Protein AF-A0A1X7KY60-F1 (afdb_monomer_lite)

Se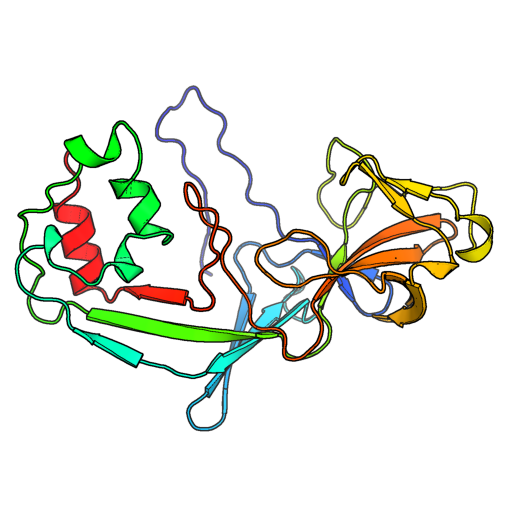quence (249 aa):
MLTAGSSTLDPALPVPALVGDRYLVNGAVVVSAVPAQVQVSYNGPNVQETDFAADGKTPVMTLLGTDYTVVPLSGAIGNSPTELFAGSALGVLTNTINGASLYNTQMSWQPGAAYAKVTRQVVGDTVLANDCSAPSTTGTNVTPCSTTVSTLEAFFPYASTVDNKTYNLSDGQIVTLAGTRAWVSNTALSAATTQYRVFYQANGQIDSATVIRNGTTLAITNTGNATPQNFYIFLNSAAVQTIKAAITF

Secondary structure (DSSP, 8-state):
--------SSTTSPPPPP-PPEEEETTEEEEEEEEEEEEEEEETTEEEEEEEETTSSSEEEEEEEEEEEEEE--SBGGGS-GGGTTTSHHHHHHSSTTTTTSB-TTSBPPTT-EEEEEEEEESS-EEEEE-SSSSPP-SS----SBSS--SHHHH-SEEETTTTEEE-GGGEEEEEETTEEEEEEEEEPSSSS--EEEEEEETTEEEEEEEEPTTPBP-BPPTT-SSPBSSEEEE-HHHHHHHHHHB--

Structure (mmCIF, N/CA/C/O backbone):
data_AF-A0A1X7KY60-F1
#
_entry.id   AF-A0A1X7KY60-F1
#
loop_
_atom_site.group_PDB
_atom_site.id
_atom_site.type_symbol
_atom_site.label_atom_id
_atom_site.label_alt_id
_atom_site.label_comp_id
_atom_site.label_asym_id
_atom_site.label_entity_id
_atom_site.label_seq_id
_atom_site.pdbx_PDB_ins_code
_atom_site.Cartn_x
_atom_site.Cartn_y
_atom_site.Cartn_z
_atom_site.occupancy
_atom_site.B_iso_or_equiv
_atom_site.auth_seq_id
_atom_site.auth_comp_id
_atom_site.auth_asym_id
_atom_site.auth_atom_id
_atom_site.pdbx_PDB_model_num
ATOM 1 N N . MET A 1 1 ? -23.517 -9.764 -2.875 1.00 39.22 1 MET A N 1
ATOM 2 C CA . MET A 1 1 ? -22.777 -8.786 -3.695 1.00 39.22 1 MET A CA 1
ATOM 3 C C . MET A 1 1 ? -22.790 -7.486 -2.910 1.00 39.22 1 MET A C 1
ATOM 5 O O . MET A 1 1 ? -23.860 -6.916 -2.755 1.00 39.22 1 MET A O 1
ATOM 9 N N . LEU A 1 2 ? -21.672 -7.111 -2.281 1.00 39.28 2 LEU A N 1
ATOM 10 C CA . LEU A 1 2 ? -21.548 -5.770 -1.704 1.00 39.28 2 LEU A CA 1
ATOM 11 C C . LEU A 1 2 ? -21.487 -4.784 -2.870 1.00 39.28 2 LEU A C 1
ATOM 13 O O . LEU A 1 2 ? -20.826 -5.068 -3.862 1.00 39.28 2 LEU A O 1
ATOM 17 N N . THR A 1 3 ? -22.192 -3.667 -2.767 1.00 45.72 3 THR A N 1
ATOM 18 C CA . THR A 1 3 ? -22.115 -2.552 -3.712 1.00 45.72 3 THR A CA 1
ATOM 19 C C . THR A 1 3 ? -21.402 -1.418 -2.993 1.00 45.72 3 THR A C 1
ATOM 21 O O . THR A 1 3 ? -21.876 -0.957 -1.957 1.00 45.72 3 THR A O 1
ATOM 24 N N . ALA A 1 4 ? -20.253 -0.986 -3.510 1.00 56.72 4 ALA A N 1
ATOM 25 C CA . ALA A 1 4 ? -19.630 0.261 -3.085 1.00 56.72 4 ALA A CA 1
ATOM 26 C C . ALA A 1 4 ? -20.053 1.359 -4.062 1.00 56.72 4 ALA A C 1
ATOM 28 O O . ALA A 1 4 ? -19.976 1.178 -5.275 1.00 56.72 4 ALA A O 1
ATOM 29 N N . GLY A 1 5 ? -20.515 2.481 -3.525 1.00 56.66 5 GLY A N 1
ATOM 30 C CA . GLY A 1 5 ? -20.860 3.664 -4.294 1.00 56.66 5 GLY A CA 1
ATOM 31 C C . GLY A 1 5 ? -20.453 4.900 -3.513 1.00 56.66 5 GLY A C 1
ATOM 32 O O . GLY A 1 5 ? -20.558 4.936 -2.288 1.00 56.66 5 GLY A O 1
ATOM 33 N N . SER A 1 6 ? -19.961 5.899 -4.223 1.00 65.31 6 SER A N 1
ATOM 34 C CA . SER A 1 6 ? -19.805 7.255 -3.720 1.00 65.31 6 SER A CA 1
ATOM 35 C C . SER A 1 6 ? -21.118 8.006 -3.946 1.00 65.31 6 SER A C 1
ATOM 37 O O . SER A 1 6 ? -21.815 7.806 -4.940 1.00 65.31 6 SER A O 1
ATOM 39 N N . SER A 1 7 ? -21.479 8.871 -3.008 1.00 62.62 7 SER A N 1
ATOM 40 C CA . SER A 1 7 ? -22.583 9.815 -3.159 1.00 62.62 7 SER A CA 1
ATOM 41 C C . SER A 1 7 ? -22.072 11.201 -2.807 1.00 62.62 7 SER A C 1
ATOM 43 O O . SER A 1 7 ? -21.348 11.354 -1.824 1.00 62.62 7 SER A O 1
ATOM 45 N N . THR A 1 8 ? -22.453 12.204 -3.588 1.00 66.19 8 THR A N 1
ATOM 46 C CA . THR A 1 8 ? -22.220 13.604 -3.232 1.00 66.19 8 THR A CA 1
ATOM 47 C C . THR A 1 8 ? -23.371 14.102 -2.361 1.00 66.19 8 THR A C 1
ATOM 49 O O . THR A 1 8 ? -24.528 13.758 -2.602 1.00 66.19 8 THR A O 1
ATOM 52 N N . LEU A 1 9 ? -23.057 14.903 -1.342 1.00 61.59 9 LEU A N 1
ATOM 53 C CA . LEU A 1 9 ? -24.069 15.654 -0.592 1.00 61.59 9 LEU A CA 1
ATOM 54 C C . LEU A 1 9 ? -24.482 16.940 -1.328 1.00 61.59 9 LEU A C 1
ATOM 56 O O . LEU A 1 9 ? -25.515 17.518 -1.005 1.00 61.59 9 LEU A O 1
ATOM 60 N N . ASP A 1 10 ? -23.701 17.359 -2.329 1.00 74.00 10 ASP A N 1
ATOM 61 C CA . ASP A 1 10 ? -23.993 18.494 -3.200 1.00 74.00 10 ASP A CA 1
ATOM 62 C C . ASP A 1 10 ? -24.287 17.993 -4.627 1.00 74.00 10 ASP A C 1
ATOM 64 O O . ASP A 1 10 ? -23.369 17.515 -5.302 1.00 74.00 10 ASP A O 1
ATOM 68 N N . PRO A 1 11 ? -25.534 18.095 -5.118 1.00 71.75 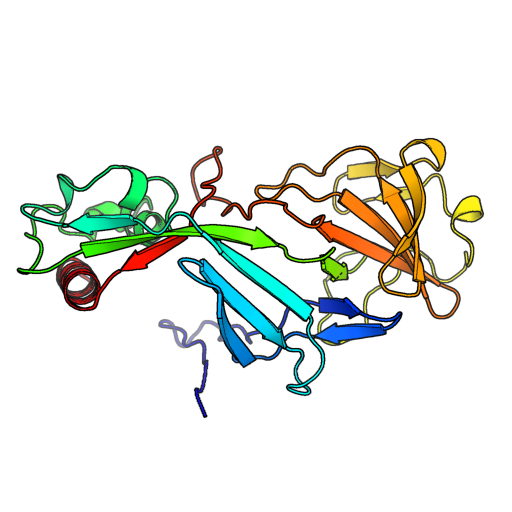11 PRO A N 1
ATOM 69 C CA . PRO A 1 11 ? -25.905 17.632 -6.454 1.00 71.75 11 PRO A CA 1
ATOM 70 C C . PRO A 1 11 ? -25.210 18.399 -7.592 1.00 71.75 11 PRO A C 1
ATOM 72 O O . PRO A 1 11 ? -25.249 17.936 -8.732 1.00 71.75 11 PRO A O 1
ATOM 75 N N . ALA A 1 12 ? -24.581 19.547 -7.316 1.00 80.88 12 ALA A N 1
ATOM 76 C CA . ALA A 1 12 ? -23.781 20.291 -8.286 1.00 80.88 12 ALA A CA 1
ATOM 77 C C . ALA A 1 12 ? -22.355 19.735 -8.449 1.00 80.88 12 ALA A C 1
ATOM 79 O O . ALA A 1 12 ? -21.672 20.088 -9.413 1.00 80.88 12 ALA A O 1
ATOM 80 N N . LEU A 1 13 ? -21.896 18.869 -7.539 1.00 69.44 13 LEU A N 1
ATOM 81 C CA . LEU A 1 13 ? -20.573 18.257 -7.613 1.00 69.44 13 LEU A CA 1
ATOM 82 C C . LEU A 1 13 ? -20.645 16.871 -8.270 1.00 69.44 13 LEU A C 1
ATOM 84 O O . LEU A 1 13 ? -21.486 16.051 -7.895 1.00 69.44 13 LEU A O 1
ATOM 88 N N . PRO A 1 14 ? -19.757 16.559 -9.229 1.00 76.06 14 PRO A N 1
ATOM 89 C CA . PRO A 1 14 ? -19.698 15.226 -9.806 1.00 76.06 14 PRO A CA 1
ATOM 90 C C . PRO A 1 14 ? -19.316 14.204 -8.733 1.00 76.06 14 PRO A C 1
ATOM 92 O O . PRO A 1 14 ? -18.408 14.426 -7.932 1.00 76.06 14 PRO A O 1
ATOM 95 N N . VAL A 1 15 ? -19.994 13.058 -8.744 1.00 73.31 15 VAL A N 1
ATOM 96 C CA . VAL A 1 15 ? -19.651 11.923 -7.887 1.00 73.31 15 VAL A CA 1
ATOM 97 C C . VAL A 1 15 ? -18.338 11.312 -8.390 1.00 73.31 15 VAL A C 1
ATOM 99 O O . VAL A 1 15 ? -18.294 10.860 -9.537 1.00 73.31 15 VAL A O 1
ATOM 102 N N . PRO A 1 16 ? -17.266 11.266 -7.578 1.00 72.81 16 PRO A N 1
ATOM 103 C CA . PRO A 1 16 ? -16.017 10.643 -8.001 1.00 72.81 16 PRO A CA 1
ATOM 104 C C . PRO A 1 16 ? -16.227 9.150 -8.252 1.00 72.81 16 PRO A C 1
ATOM 106 O O . PRO A 1 16 ? -16.730 8.447 -7.374 1.00 72.81 16 PRO A O 1
ATOM 109 N N . ALA A 1 17 ? -15.831 8.652 -9.423 1.00 76.12 17 ALA A N 1
ATOM 110 C CA . ALA A 1 17 ? -15.821 7.217 -9.682 1.00 76.12 17 ALA A CA 1
ATOM 111 C C . ALA A 1 17 ? -14.735 6.548 -8.829 1.00 76.12 17 ALA A C 1
ATOM 113 O O . ALA A 1 17 ? -13.587 6.994 -8.816 1.00 76.12 17 ALA A O 1
ATOM 114 N N . LEU A 1 18 ? -15.094 5.475 -8.123 1.00 80.06 18 LEU A N 1
ATOM 115 C CA . LEU A 1 18 ? -14.112 4.643 -7.435 1.00 80.06 18 LEU A CA 1
ATOM 116 C C . LEU A 1 18 ? -13.304 3.874 -8.483 1.00 80.06 18 LEU A C 1
ATOM 118 O O . LEU A 1 18 ? -13.873 3.159 -9.308 1.00 80.06 18 LEU A O 1
ATOM 122 N N . VAL A 1 19 ? -11.984 4.021 -8.437 1.00 85.06 19 VAL A N 1
ATOM 123 C CA . VAL A 1 19 ? -11.043 3.301 -9.299 1.00 85.06 19 VAL A CA 1
ATOM 124 C C . VAL A 1 19 ? -10.170 2.399 -8.440 1.00 85.06 19 VAL A C 1
ATOM 126 O O . VAL A 1 19 ? -9.822 2.764 -7.319 1.00 85.06 19 VAL A O 1
ATOM 129 N N . GLY A 1 20 ? -9.869 1.205 -8.947 1.00 90.06 20 GLY A N 1
ATOM 130 C CA . GLY A 1 20 ? -8.960 0.283 -8.275 1.00 90.06 20 GLY A CA 1
ATOM 131 C C . GLY A 1 20 ? -7.508 0.705 -8.470 1.00 90.06 20 GLY A C 1
ATOM 132 O O . GLY A 1 20 ? -7.154 1.306 -9.489 1.00 90.06 20 GLY A O 1
ATOM 133 N N . ASP A 1 21 ? -6.672 0.349 -7.505 1.00 94.12 21 ASP A N 1
ATOM 134 C CA . ASP A 1 21 ? -5.226 0.496 -7.607 1.00 94.12 21 ASP A CA 1
ATOM 135 C C . ASP A 1 21 ? -4.658 -0.487 -8.637 1.00 94.12 21 ASP A C 1
ATOM 137 O O . ASP A 1 21 ? -5.214 -1.562 -8.891 1.00 94.12 21 ASP A O 1
ATOM 141 N N . ARG A 1 22 ? -3.533 -0.112 -9.246 1.00 97.12 22 ARG A N 1
ATOM 142 C CA . ARG A 1 22 ? -2.858 -0.918 -10.267 1.00 97.12 22 ARG A CA 1
ATOM 143 C C . ARG A 1 22 ? -1.676 -1.649 -9.662 1.00 97.12 22 ARG A C 1
ATOM 145 O O . ARG A 1 22 ? -0.841 -1.042 -8.998 1.00 97.12 22 ARG A O 1
ATOM 152 N N . TYR A 1 23 ? -1.563 -2.931 -9.971 1.00 98.06 23 TYR A N 1
ATOM 153 C CA . TYR A 1 23 ? -0.505 -3.800 -9.477 1.00 98.06 23 TYR A CA 1
ATOM 154 C C . TYR A 1 23 ? 0.197 -4.478 -10.638 1.00 98.06 23 TYR A C 1
ATOM 156 O O . TYR A 1 23 ? -0.443 -4.864 -11.613 1.00 98.06 23 TYR A O 1
ATOM 164 N N . LEU A 1 24 ? 1.508 -4.646 -10.526 1.00 98.19 24 LEU A N 1
ATOM 165 C CA . LEU A 1 24 ? 2.281 -5.468 -11.442 1.00 98.19 24 LEU A CA 1
ATOM 166 C C . LEU A 1 24 ? 2.364 -6.885 -10.873 1.00 98.19 24 LEU A C 1
ATOM 168 O O . LEU A 1 24 ? 2.984 -7.104 -9.833 1.00 98.19 24 LEU A O 1
ATOM 172 N N . VAL A 1 25 ? 1.742 -7.843 -11.557 1.00 97.94 25 VAL A N 1
ATOM 173 C CA . VAL A 1 25 ? 1.672 -9.250 -11.150 1.00 97.94 25 VAL A CA 1
ATOM 174 C C . VAL A 1 25 ? 2.038 -10.122 -12.346 1.00 97.94 25 VAL A C 1
ATOM 176 O O . VAL A 1 25 ? 1.417 -10.033 -13.402 1.00 97.94 25 VAL A O 1
ATOM 179 N N . ASN A 1 26 ? 3.054 -10.974 -12.189 1.00 96.19 26 ASN A N 1
ATOM 180 C CA . ASN A 1 26 ? 3.517 -11.908 -13.226 1.00 96.19 26 ASN A CA 1
ATOM 181 C C . ASN A 1 26 ? 3.748 -11.252 -14.607 1.00 96.19 26 ASN A C 1
ATOM 183 O O . ASN A 1 26 ? 3.400 -11.816 -15.641 1.00 96.19 26 ASN A O 1
ATOM 187 N N . GLY A 1 27 ? 4.331 -10.053 -14.620 1.00 96.00 27 GLY A N 1
ATOM 188 C CA . GLY A 1 27 ? 4.675 -9.295 -15.821 1.00 96.00 27 GLY A CA 1
ATOM 189 C C . GLY A 1 27 ? 3.519 -8.498 -16.431 1.00 96.00 27 GLY A C 1
ATOM 190 O O . GLY A 1 27 ? 3.729 -7.838 -17.445 1.00 96.00 27 GLY A O 1
ATOM 191 N N . ALA A 1 28 ? 2.326 -8.525 -15.831 1.00 96.75 28 ALA A N 1
ATOM 192 C CA . ALA A 1 28 ? 1.151 -7.807 -16.313 1.00 96.75 28 ALA A CA 1
ATOM 193 C C . ALA A 1 28 ? 0.635 -6.801 -15.280 1.00 96.75 28 ALA A C 1
ATOM 195 O O . ALA A 1 28 ? 0.644 -7.063 -14.076 1.00 96.75 28 ALA A O 1
ATOM 196 N N . VAL A 1 29 ? 0.148 -5.654 -15.758 1.00 97.62 29 VAL A N 1
ATOM 197 C CA . VAL A 1 29 ? -0.579 -4.703 -14.915 1.00 97.62 29 VAL A CA 1
ATOM 198 C C . VAL A 1 29 ? -2.025 -5.172 -14.773 1.00 97.62 29 VAL A C 1
ATOM 200 O O . VAL A 1 29 ? -2.730 -5.358 -15.765 1.00 97.62 29 VAL A O 1
ATOM 203 N N . VAL A 1 30 ? -2.472 -5.335 -13.534 1.00 97.62 30 VAL A N 1
ATOM 204 C CA . VAL A 1 30 ? -3.847 -5.680 -13.159 1.00 97.62 30 VAL A CA 1
ATOM 205 C C . VAL A 1 30 ? -4.424 -4.607 -12.241 1.00 97.62 30 VAL A C 1
ATOM 207 O O . VAL A 1 30 ? -3.683 -3.855 -11.615 1.00 97.62 30 VAL A O 1
ATOM 210 N N . VAL A 1 31 ? -5.751 -4.526 -12.160 1.00 96.81 31 VAL A N 1
ATOM 211 C CA . VAL A 1 31 ? -6.461 -3.543 -11.325 1.00 96.81 31 VAL A CA 1
ATOM 212 C C . VAL A 1 31 ? -7.178 -4.272 -10.196 1.00 96.81 31 VAL A C 1
ATOM 214 O O . VAL A 1 31 ? -7.848 -5.277 -10.461 1.00 96.81 31 VAL A O 1
ATOM 217 N N . SER A 1 32 ? -7.056 -3.784 -8.958 1.00 96.12 32 SER A N 1
ATOM 218 C CA . SER A 1 32 ? -7.802 -4.329 -7.819 1.00 96.12 32 SER A CA 1
ATOM 219 C C . SER A 1 32 ? -9.312 -4.224 -8.033 1.00 96.12 32 SER A C 1
ATOM 221 O O . SER A 1 32 ? -9.815 -3.328 -8.717 1.00 96.12 32 SER A O 1
ATOM 223 N N . ALA A 1 33 ? -10.056 -5.181 -7.482 1.00 93.88 33 ALA A N 1
ATOM 224 C CA . ALA A 1 33 ? -11.504 -5.177 -7.604 1.00 93.88 33 ALA A CA 1
ATOM 225 C C . ALA A 1 33 ? -12.126 -3.963 -6.891 1.00 93.88 33 ALA A C 1
ATOM 227 O O . ALA A 1 33 ? -11.740 -3.608 -5.778 1.00 93.88 33 ALA A O 1
ATOM 228 N N . VAL A 1 34 ? -13.147 -3.371 -7.515 1.00 89.88 34 VAL A N 1
ATOM 229 C CA . VAL A 1 34 ? -14.004 -2.348 -6.906 1.00 89.88 34 VAL A CA 1
ATOM 230 C C . VAL A 1 34 ? -15.459 -2.813 -7.031 1.00 89.88 34 VAL A C 1
ATOM 232 O O . VAL A 1 34 ? -15.968 -2.880 -8.152 1.00 89.88 34 VAL A O 1
ATOM 235 N N . PRO A 1 35 ? -16.151 -3.147 -5.924 1.00 89.00 35 PRO A N 1
ATOM 236 C CA . PRO A 1 35 ? -15.651 -3.198 -4.546 1.00 89.00 35 PRO A CA 1
ATOM 237 C C . PRO A 1 35 ? -14.580 -4.275 -4.339 1.00 89.00 35 PRO A C 1
ATOM 239 O O . PRO A 1 35 ? -14.526 -5.252 -5.087 1.00 89.00 35 PRO A O 1
ATOM 242 N N . ALA A 1 36 ? -13.764 -4.090 -3.298 1.00 89.75 36 ALA A N 1
ATOM 243 C CA . ALA A 1 36 ? -12.686 -5.010 -2.954 1.00 89.75 36 ALA A CA 1
ATOM 244 C C . ALA A 1 36 ? -13.206 -6.447 -2.805 1.00 89.75 36 ALA A C 1
ATOM 246 O O . ALA A 1 36 ? -14.202 -6.706 -2.122 1.00 89.75 36 ALA A O 1
ATOM 247 N N . GLN A 1 37 ? -12.513 -7.379 -3.453 1.00 93.94 37 GLN A N 1
ATOM 248 C CA . GLN A 1 37 ? -12.712 -8.810 -3.285 1.00 93.94 37 GLN A CA 1
ATOM 249 C C . GLN A 1 37 ? -11.578 -9.320 -2.409 1.00 93.94 37 GLN A C 1
ATOM 251 O O . GLN A 1 37 ? -10.422 -9.278 -2.823 1.00 93.94 37 GLN A O 1
ATOM 256 N N . VAL A 1 38 ? -11.919 -9.761 -1.199 1.00 94.94 38 VAL A N 1
ATOM 257 C CA . VAL A 1 38 ? -10.947 -10.118 -0.163 1.00 94.94 38 VAL A CA 1
ATOM 258 C C . VAL A 1 38 ? -11.199 -11.546 0.294 1.00 94.94 38 VAL A C 1
ATOM 260 O O . VAL A 1 38 ? -12.317 -11.891 0.683 1.00 94.94 38 VAL A O 1
ATOM 263 N N . GLN A 1 39 ? -10.160 -12.376 0.278 1.00 96.88 39 GLN A N 1
ATOM 264 C CA . GLN A 1 39 ? -10.161 -13.651 0.985 1.00 96.88 39 GLN A CA 1
ATOM 265 C C . GLN A 1 39 ? -9.549 -13.447 2.362 1.00 96.88 39 GLN A C 1
ATOM 267 O O . GLN A 1 39 ? -8.438 -12.941 2.490 1.00 96.88 39 GLN A O 1
ATOM 272 N N . VAL A 1 40 ? -10.269 -13.888 3.388 1.00 96.75 40 VAL A N 1
ATOM 273 C CA . VAL A 1 40 ? -9.798 -13.851 4.770 1.00 96.75 40 VAL A CA 1
ATOM 274 C C . VAL A 1 40 ? -9.484 -15.268 5.220 1.00 96.75 40 VAL A C 1
ATOM 276 O O . VAL A 1 40 ? -10.267 -16.193 4.997 1.00 96.75 40 VAL A O 1
ATOM 279 N N . SER A 1 41 ? -8.339 -15.439 5.866 1.00 96.56 41 SER A N 1
ATOM 280 C CA . SER A 1 41 ? -7.939 -16.687 6.506 1.00 96.56 41 SER A CA 1
ATOM 281 C C . SER A 1 41 ? -7.336 -16.412 7.881 1.00 96.56 41 SER A C 1
ATOM 283 O O . SER A 1 41 ? -6.888 -15.304 8.169 1.00 96.56 41 SER A O 1
ATOM 285 N N . TYR A 1 42 ? -7.359 -17.417 8.753 1.00 95.56 42 TYR A N 1
ATOM 286 C CA . TYR A 1 42 ? -6.867 -17.308 10.124 1.00 95.56 42 TYR A CA 1
ATOM 287 C C . TYR A 1 42 ? -5.648 -18.209 10.290 1.00 95.56 42 TYR A C 1
ATOM 289 O O . TYR A 1 42 ? -5.700 -19.393 9.958 1.00 95.56 42 TYR A O 1
ATOM 297 N N . ASN A 1 43 ? -4.560 -17.651 10.814 1.00 89.69 43 ASN A N 1
ATOM 298 C CA . ASN A 1 43 ? -3.320 -18.367 11.080 1.00 89.69 43 ASN A CA 1
ATOM 299 C C . ASN A 1 43 ? -2.934 -18.169 12.550 1.00 89.69 43 ASN A C 1
ATOM 301 O O . ASN A 1 43 ? -2.245 -17.212 12.914 1.00 89.69 43 ASN A O 1
ATOM 305 N N . GLY A 1 44 ? -3.446 -19.051 13.409 1.00 92.94 44 GLY A N 1
ATOM 306 C CA . GLY A 1 44 ? -3.326 -18.899 14.857 1.00 92.94 44 GLY A CA 1
ATOM 307 C C . GLY A 1 44 ? -3.983 -17.591 15.331 1.00 92.94 44 GLY A C 1
ATOM 308 O O . GLY A 1 44 ? -5.166 -17.396 15.056 1.00 92.94 44 GLY A O 1
ATOM 309 N N . PRO A 1 45 ? -3.255 -16.698 16.031 1.00 93.50 45 PRO A N 1
ATOM 310 C CA . PRO A 1 45 ? -3.792 -15.414 16.489 1.00 93.50 45 PRO A CA 1
ATOM 311 C C . PRO A 1 45 ? -3.848 -14.336 15.392 1.00 93.50 45 PRO A C 1
ATOM 313 O O . PRO A 1 45 ? -4.341 -13.239 15.647 1.00 93.50 45 PRO A O 1
ATOM 316 N N . ASN A 1 46 ? -3.324 -14.621 14.198 1.00 96.50 46 ASN A N 1
ATOM 317 C CA . ASN A 1 46 ? -3.195 -13.653 13.116 1.00 96.50 46 ASN A CA 1
ATOM 318 C C . ASN A 1 46 ? -4.305 -13.835 12.077 1.00 96.50 46 ASN A C 1
ATOM 320 O O . ASN A 1 46 ? -4.796 -14.947 11.855 1.00 96.50 46 ASN A O 1
ATOM 324 N N . VAL A 1 47 ? -4.653 -12.750 11.390 1.00 97.00 47 VAL A N 1
ATOM 325 C CA . VAL A 1 47 ? -5.594 -12.770 10.263 1.00 97.00 47 VAL A CA 1
ATOM 326 C C . VAL A 1 47 ? -4.825 -12.433 9.002 1.00 97.00 47 VAL A C 1
ATOM 328 O O . VAL A 1 47 ? -4.104 -11.443 8.964 1.00 97.00 47 VAL A O 1
ATOM 331 N N . GLN A 1 48 ? -4.978 -13.244 7.967 1.00 97.75 48 GLN A N 1
ATOM 332 C CA . GLN A 1 48 ? -4.418 -12.967 6.658 1.00 97.75 48 GLN A CA 1
ATOM 333 C C . GLN A 1 48 ? -5.536 -12.549 5.701 1.00 97.75 48 GLN A C 1
ATOM 335 O O . GLN A 1 48 ? -6.516 -13.273 5.526 1.00 97.75 48 GLN A O 1
ATOM 340 N N . GLU A 1 49 ? -5.369 -11.383 5.087 1.00 97.12 49 GLU A N 1
ATOM 341 C CA . GLU A 1 49 ? -6.265 -10.796 4.091 1.00 97.12 49 GLU A CA 1
ATOM 342 C C . GLU A 1 49 ? -5.553 -10.812 2.738 1.00 97.12 49 GLU A C 1
ATOM 344 O O . GLU A 1 49 ? -4.448 -10.290 2.616 1.00 97.12 49 GLU A O 1
ATOM 349 N N . THR A 1 50 ? -6.159 -11.417 1.723 1.00 98.06 50 THR A N 1
ATOM 350 C CA . THR A 1 50 ? -5.659 -11.380 0.345 1.00 98.06 50 THR A CA 1
ATOM 351 C C . THR A 1 50 ? -6.660 -10.636 -0.520 1.00 98.06 50 THR A C 1
ATOM 353 O O . THR A 1 50 ? -7.785 -11.103 -0.708 1.00 98.06 50 THR A O 1
ATOM 356 N N . ASP A 1 51 ? -6.238 -9.490 -1.042 1.00 97.38 51 ASP A N 1
ATOM 357 C CA . ASP A 1 51 ? -6.987 -8.698 -2.008 1.00 97.38 51 ASP A CA 1
ATOM 358 C C . ASP A 1 51 ? -6.786 -9.258 -3.417 1.00 97.38 51 ASP A C 1
ATOM 360 O O . ASP A 1 51 ? -5.676 -9.647 -3.803 1.00 97.38 51 ASP A O 1
ATOM 364 N N . PHE A 1 52 ? -7.858 -9.259 -4.208 1.00 97.69 52 PHE A N 1
ATOM 365 C CA . PHE A 1 52 ? -7.856 -9.753 -5.582 1.00 97.69 52 PHE A CA 1
ATOM 366 C C . PHE A 1 52 ? -8.079 -8.646 -6.612 1.00 97.69 52 PHE A C 1
ATOM 368 O O . PHE A 1 52 ? -8.734 -7.626 -6.366 1.00 97.69 52 PHE A O 1
ATOM 375 N N . ALA A 1 53 ? -7.555 -8.890 -7.810 1.00 96.94 53 ALA A N 1
ATOM 376 C CA . ALA A 1 53 ? -7.883 -8.134 -9.003 1.00 96.94 53 ALA A CA 1
ATOM 377 C C . ALA A 1 53 ? -9.375 -8.263 -9.358 1.00 96.94 53 ALA A C 1
ATOM 379 O O . ALA A 1 53 ? -10.104 -9.101 -8.825 1.00 96.94 53 ALA A O 1
ATOM 380 N N . ALA A 1 54 ? -9.829 -7.453 -10.315 1.00 92.12 54 ALA A N 1
ATOM 381 C CA . ALA A 1 54 ? -11.208 -7.465 -10.809 1.00 92.12 54 ALA A CA 1
ATOM 382 C C . ALA A 1 54 ? -11.684 -8.834 -11.350 1.00 92.12 54 ALA A C 1
ATOM 384 O O . ALA A 1 54 ? -12.888 -9.075 -11.426 1.00 92.12 54 ALA A O 1
ATOM 385 N N . ASP A 1 55 ? -10.762 -9.741 -11.693 1.00 92.56 55 ASP A N 1
ATOM 386 C CA . ASP A 1 55 ? -11.064 -11.121 -12.096 1.00 92.56 55 ASP A CA 1
ATOM 387 C C . ASP A 1 55 ? -11.457 -12.051 -10.926 1.00 92.56 55 ASP A C 1
ATOM 389 O O . ASP A 1 55 ? -11.876 -13.188 -11.159 1.00 92.56 55 ASP A O 1
ATOM 393 N N . GLY A 1 56 ? -11.317 -11.580 -9.682 1.00 92.88 56 GLY A N 1
ATOM 394 C CA . GLY A 1 56 ? -11.610 -12.312 -8.450 1.00 92.88 56 GLY A CA 1
ATOM 395 C C . GLY A 1 56 ? -10.683 -13.491 -8.163 1.00 92.88 56 GLY A C 1
ATOM 396 O O . GLY A 1 56 ? -11.022 -14.346 -7.345 1.00 92.88 56 GLY A O 1
ATOM 397 N N . LYS A 1 57 ? -9.548 -13.593 -8.866 1.00 95.25 57 LYS A N 1
ATOM 398 C CA . LYS A 1 57 ? -8.649 -14.757 -8.810 1.00 95.25 57 LYS A CA 1
ATOM 399 C C . LYS A 1 57 ? -7.184 -14.390 -8.692 1.00 95.25 57 LYS A C 1
ATOM 401 O O . LYS A 1 57 ? -6.451 -15.116 -8.029 1.00 95.25 57 LYS A O 1
ATOM 406 N N . THR A 1 58 ? -6.754 -13.299 -9.314 1.00 97.81 58 THR A N 1
ATOM 407 C CA . THR A 1 58 ? -5.361 -12.855 -9.278 1.00 97.81 58 THR A CA 1
ATOM 408 C C . THR A 1 58 ? -5.101 -12.095 -7.976 1.00 97.81 58 THR A C 1
ATOM 410 O O . THR A 1 58 ? -5.677 -11.020 -7.799 1.00 97.81 58 THR A O 1
ATOM 413 N N . PRO A 1 59 ? -4.265 -12.609 -7.052 1.00 97.75 59 PRO A N 1
ATOM 414 C CA . PRO A 1 59 ? -3.910 -11.882 -5.838 1.00 97.75 59 PRO A CA 1
ATOM 415 C C . PRO A 1 59 ? -3.099 -10.638 -6.200 1.00 97.75 59 PRO A C 1
ATOM 417 O O . PRO A 1 59 ? -2.131 -10.735 -6.956 1.00 97.75 59 PRO A O 1
ATOM 420 N N . VAL A 1 60 ? -3.476 -9.485 -5.657 1.00 98.00 60 VAL A N 1
ATOM 421 C CA . VAL A 1 60 ? -2.759 -8.218 -5.885 1.00 98.00 60 VAL A CA 1
ATOM 422 C C . VAL A 1 60 ? -1.961 -7.775 -4.668 1.00 98.00 60 VAL A C 1
ATOM 424 O O . VAL A 1 60 ? -0.900 -7.173 -4.809 1.00 98.00 60 VAL A O 1
ATOM 427 N N . MET A 1 61 ? -2.442 -8.113 -3.474 1.00 97.81 61 MET A N 1
ATOM 428 C CA . MET A 1 61 ? -1.799 -7.782 -2.213 1.00 97.81 61 MET A CA 1
ATOM 429 C C . MET A 1 61 ? -2.231 -8.788 -1.154 1.00 97.81 61 MET A C 1
ATOM 431 O O . MET A 1 61 ? -3.374 -9.239 -1.138 1.00 97.81 61 MET A O 1
ATOM 435 N N . THR A 1 62 ? -1.312 -9.177 -0.277 1.00 97.94 62 THR A N 1
ATOM 436 C CA . THR A 1 62 ? -1.643 -9.973 0.905 1.00 97.94 62 THR A CA 1
ATOM 437 C C . THR A 1 62 ? -1.118 -9.270 2.139 1.00 97.94 62 THR A C 1
ATOM 439 O O . THR A 1 62 ? 0.013 -8.787 2.157 1.00 97.94 62 THR A O 1
ATOM 442 N N . LEU A 1 63 ? -1.950 -9.222 3.168 1.00 97.38 63 LEU A N 1
ATOM 443 C CA . LEU A 1 63 ? -1.678 -8.590 4.440 1.00 97.38 63 LEU A CA 1
ATOM 444 C C . LEU A 1 63 ? -1.798 -9.604 5.565 1.00 97.38 63 LEU A C 1
ATOM 446 O O . LEU A 1 63 ? -2.761 -10.360 5.623 1.00 97.38 63 LEU A O 1
ATOM 450 N N . LEU A 1 64 ? -0.839 -9.580 6.482 1.00 97.81 64 LEU A N 1
ATOM 451 C CA . LEU A 1 64 ? -0.905 -10.283 7.752 1.00 97.81 64 LEU A CA 1
ATOM 452 C C . LEU A 1 64 ? -1.196 -9.266 8.855 1.00 97.81 64 LEU A C 1
ATOM 454 O O . LEU A 1 64 ? -0.366 -8.412 9.162 1.00 97.81 64 LEU A O 1
ATOM 458 N N . GLY A 1 65 ? -2.393 -9.349 9.422 1.00 97.31 65 GLY A N 1
ATOM 459 C CA . GLY A 1 65 ? -2.783 -8.657 10.638 1.00 97.31 65 GLY A CA 1
ATOM 460 C C . GLY A 1 65 ? -2.235 -9.374 11.868 1.00 97.31 65 GLY A C 1
ATOM 461 O O . GLY A 1 65 ? -2.486 -10.567 12.058 1.00 97.31 65 GLY A O 1
ATOM 462 N N . THR A 1 66 ? -1.513 -8.640 12.706 1.00 96.75 66 THR A N 1
ATOM 463 C CA . THR A 1 66 ? -0.919 -9.088 13.970 1.00 96.75 66 THR A CA 1
ATOM 464 C C . THR A 1 66 ? -1.240 -8.100 15.092 1.00 96.75 66 THR A C 1
ATOM 466 O O . THR A 1 66 ? -1.814 -7.032 14.864 1.00 96.75 66 THR A O 1
ATOM 469 N N . ASP A 1 67 ? -0.859 -8.452 16.323 1.00 95.19 67 ASP A N 1
ATOM 470 C CA . ASP A 1 67 ? -0.889 -7.545 17.482 1.00 95.19 67 ASP A CA 1
ATOM 471 C C . ASP A 1 67 ? -2.273 -6.945 17.766 1.00 95.19 67 ASP A C 1
ATOM 473 O O . ASP A 1 67 ? -2.419 -5.771 18.122 1.00 95.19 67 ASP A O 1
ATOM 477 N N . TYR A 1 68 ? -3.311 -7.770 17.609 1.00 94.94 68 TYR A N 1
ATOM 478 C CA . TYR A 1 68 ? -4.679 -7.366 17.893 1.00 94.94 68 TYR A CA 1
ATOM 479 C C . TYR A 1 68 ? -4.827 -6.945 19.352 1.00 94.94 68 TYR A C 1
ATOM 481 O O . TYR A 1 68 ? -4.622 -7.735 20.274 1.00 94.94 68 TYR A O 1
ATOM 489 N N . THR A 1 69 ? -5.243 -5.701 19.564 1.00 96.12 69 THR A N 1
ATOM 490 C CA . THR A 1 69 ? -5.580 -5.186 20.895 1.00 96.12 69 THR A CA 1
ATOM 491 C C . THR A 1 69 ? -6.957 -4.555 20.863 1.00 96.12 69 THR A C 1
ATOM 493 O O . THR A 1 69 ? -7.313 -3.884 19.900 1.00 96.12 69 THR A O 1
ATOM 496 N N . VAL A 1 70 ? -7.746 -4.776 21.912 1.00 96.75 70 VAL A N 1
ATOM 497 C CA . VAL A 1 70 ? -9.067 -4.162 22.067 1.00 96.75 70 VAL A CA 1
ATOM 498 C C . VAL A 1 70 ? -8.980 -3.123 23.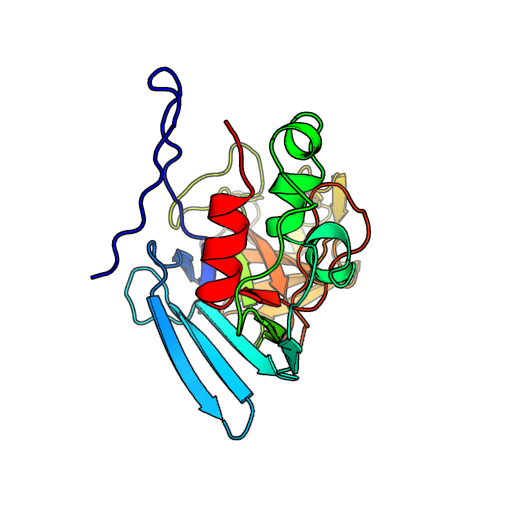170 1.00 96.75 70 VAL A C 1
ATOM 500 O O . VAL A 1 70 ? -8.546 -3.426 24.280 1.00 96.75 70 VAL A O 1
ATOM 503 N N . VAL A 1 71 ? -9.401 -1.903 22.861 1.00 97.00 71 VAL A N 1
ATOM 504 C CA . VAL A 1 71 ? -9.409 -0.781 23.792 1.00 97.00 71 VAL A CA 1
ATOM 505 C C . VAL A 1 71 ? -10.861 -0.405 24.090 1.00 97.00 71 VAL A C 1
ATOM 507 O O . VAL A 1 71 ? -11.572 0.045 23.184 1.00 97.00 71 VAL A O 1
ATOM 510 N N . PRO A 1 72 ? -11.337 -0.607 25.332 1.00 97.50 72 PRO A N 1
ATOM 511 C CA . PRO A 1 72 ? -12.673 -0.187 25.720 1.00 97.50 72 PRO A CA 1
ATOM 512 C C . PRO A 1 72 ? -12.763 1.341 25.753 1.00 97.50 72 PRO A C 1
ATOM 514 O O . PRO A 1 72 ? -11.835 2.032 26.173 1.00 97.50 72 PRO A O 1
ATOM 517 N N . LEU A 1 73 ? -13.909 1.862 25.332 1.00 97.00 73 LEU A N 1
ATOM 518 C CA . LEU A 1 73 ? -14.235 3.280 25.332 1.00 97.00 73 LEU A CA 1
ATOM 519 C C . LEU A 1 73 ? -15.339 3.539 26.355 1.00 97.00 73 LEU A C 1
ATOM 521 O O . LEU A 1 73 ? -16.334 2.820 26.421 1.00 97.00 73 LEU A O 1
ATOM 525 N N . SER A 1 74 ? -15.154 4.563 27.181 1.00 96.81 74 SER A N 1
ATOM 526 C CA . SER A 1 74 ? -16.117 4.935 28.218 1.00 96.81 74 SER A CA 1
ATOM 527 C C . SER A 1 74 ? -16.006 6.419 28.555 1.00 96.81 74 SER A C 1
ATOM 529 O O . SER A 1 74 ? -15.001 7.057 28.241 1.00 96.81 74 SER A O 1
ATOM 531 N N . GLY A 1 75 ? -17.045 6.970 29.183 1.00 96.38 75 GLY A N 1
ATOM 532 C CA . GLY A 1 75 ? -17.107 8.393 29.515 1.00 96.38 75 GLY A CA 1
ATOM 533 C C . GLY A 1 75 ? -17.200 9.285 28.277 1.00 96.38 75 GLY A C 1
ATOM 534 O O . GLY A 1 75 ? -17.587 8.826 27.202 1.00 96.38 75 GLY A O 1
ATOM 535 N N . ALA A 1 76 ? -16.873 10.567 28.445 1.00 93.81 76 ALA A N 1
ATOM 536 C CA . ALA A 1 76 ? -16.919 11.547 27.366 1.00 93.81 76 ALA A CA 1
ATOM 537 C C . ALA A 1 76 ? -15.935 11.201 26.238 1.00 93.81 76 ALA A C 1
ATOM 539 O O . ALA A 1 76 ? -14.782 10.847 26.490 1.00 93.81 76 ALA A O 1
ATOM 540 N N . ILE A 1 77 ? -16.372 11.384 24.993 1.00 91.81 77 ILE A N 1
ATOM 541 C CA . ILE A 1 77 ? -15.570 11.206 23.777 1.00 91.81 77 ILE A CA 1
ATOM 542 C C . ILE A 1 77 ? -14.237 11.961 23.861 1.00 91.81 77 ILE A C 1
ATOM 544 O O . ILE A 1 77 ? -13.200 11.413 23.486 1.00 91.81 77 ILE A O 1
ATOM 548 N N . GLY A 1 78 ? -14.237 13.188 24.386 1.00 88.44 78 GLY A N 1
ATOM 549 C CA . GLY A 1 78 ? -13.037 14.017 24.530 1.00 88.44 78 GLY A CA 1
ATOM 550 C C . GLY A 1 78 ? -11.950 13.422 25.434 1.00 88.44 78 GLY A C 1
ATOM 551 O O . GLY A 1 78 ? -10.801 13.836 25.338 1.00 88.44 78 GLY A O 1
ATOM 552 N N . ASN A 1 79 ? -12.285 12.424 26.260 1.00 90.94 79 ASN A N 1
ATOM 553 C CA . ASN A 1 79 ? -11.342 11.727 27.139 1.00 90.94 79 ASN A CA 1
ATOM 554 C C . ASN A 1 79 ? -10.790 10.429 26.526 1.00 90.94 79 ASN A C 1
ATOM 556 O O . ASN A 1 79 ? -10.096 9.676 27.210 1.00 90.94 79 ASN A O 1
ATOM 560 N N . SER A 1 80 ? -11.122 10.119 25.269 1.00 92.38 80 SER A N 1
ATOM 561 C CA . SER A 1 80 ? -10.637 8.889 24.630 1.00 92.38 80 SER A CA 1
ATOM 562 C C . SER A 1 80 ? -9.123 8.946 24.384 1.00 92.38 80 SER A C 1
ATOM 564 O O . SER A 1 80 ? -8.552 10.038 24.306 1.00 92.38 80 SER A O 1
ATOM 566 N N . PRO A 1 81 ? -8.460 7.788 24.204 1.00 91.75 81 PRO A N 1
ATOM 567 C CA . PRO A 1 81 ? -7.046 7.740 23.849 1.00 91.75 81 PRO A CA 1
ATOM 568 C C . PRO A 1 81 ? -6.727 8.621 22.640 1.00 91.75 81 PRO A C 1
ATOM 570 O O . PRO A 1 81 ? -7.443 8.602 21.639 1.00 91.75 81 PRO A O 1
ATOM 573 N N . THR A 1 82 ? -5.629 9.373 22.716 1.00 87.12 82 THR A N 1
ATOM 574 C CA . THR A 1 82 ? -5.258 10.343 21.676 1.00 87.12 82 THR A CA 1
ATOM 575 C C . THR A 1 82 ? -5.065 9.685 20.313 1.00 87.12 82 THR A C 1
ATOM 577 O O . THR A 1 82 ? -5.440 10.277 19.310 1.00 87.12 82 THR A O 1
ATOM 580 N N . GLU A 1 83 ? -4.574 8.444 20.265 1.00 86.31 83 GLU A N 1
ATOM 581 C CA . GLU A 1 83 ? -4.424 7.642 19.040 1.00 86.31 83 GLU A CA 1
ATOM 582 C C . GLU A 1 83 ? -5.724 7.473 18.237 1.00 86.31 83 GLU A C 1
ATOM 584 O O . GLU A 1 83 ? -5.675 7.328 17.015 1.00 86.31 83 GLU A O 1
ATOM 589 N N . LEU A 1 84 ? -6.884 7.541 18.901 1.00 86.38 84 LEU A N 1
ATOM 590 C CA . LEU A 1 84 ? -8.184 7.421 18.253 1.00 86.38 84 LEU A CA 1
ATOM 591 C C . LEU A 1 84 ? -8.524 8.641 17.385 1.00 86.38 84 LEU A C 1
ATOM 593 O O . LEU A 1 84 ? -9.274 8.495 16.423 1.00 86.38 84 LEU A O 1
ATOM 597 N N . PHE A 1 85 ? -7.967 9.819 17.681 1.00 81.31 85 PHE A N 1
ATOM 598 C CA . PHE A 1 85 ? -8.232 11.074 16.956 1.00 81.31 85 PHE A CA 1
ATOM 599 C C . PHE A 1 85 ? -6.988 11.665 16.285 1.00 81.31 85 PHE A C 1
ATOM 601 O O . PHE A 1 85 ? -7.084 12.370 15.282 1.00 81.31 85 PHE A O 1
ATOM 608 N N . ALA A 1 86 ? -5.799 11.414 16.821 1.00 75.62 86 ALA A N 1
ATOM 609 C CA . ALA A 1 86 ? -4.556 11.967 16.313 1.00 75.62 86 ALA A CA 1
ATOM 610 C C . ALA A 1 86 ? -4.074 11.153 15.111 1.00 75.62 86 ALA A C 1
ATOM 612 O O . ALA A 1 86 ? -3.394 10.146 15.277 1.00 75.62 86 ALA A O 1
ATOM 613 N N . GLY A 1 87 ? -4.400 11.611 13.901 1.00 67.00 87 GLY A N 1
ATOM 614 C CA . GLY A 1 87 ? -3.954 10.949 12.675 1.00 67.00 87 GLY A CA 1
ATOM 615 C C . GLY A 1 87 ? -4.728 9.672 12.344 1.00 67.00 87 GLY A C 1
ATOM 616 O O . GLY A 1 87 ? -4.183 8.774 11.728 1.00 67.00 87 GLY A O 1
ATOM 617 N N . SER A 1 88 ? -5.992 9.578 12.751 1.00 74.44 88 SER A N 1
ATOM 618 C CA . SER A 1 88 ? -6.895 8.513 12.308 1.00 74.44 88 SER A CA 1
ATOM 619 C C . SER A 1 88 ? -7.924 9.064 11.314 1.00 74.44 88 SER A C 1
ATOM 621 O O . SER A 1 88 ? -8.139 10.277 11.230 1.00 74.44 88 SER A O 1
ATOM 623 N N . ALA A 1 89 ? -8.633 8.179 10.607 1.00 71.94 89 ALA A N 1
ATOM 624 C CA . ALA A 1 89 ? -9.773 8.580 9.778 1.00 71.94 89 ALA A CA 1
ATOM 625 C C . ALA A 1 89 ? -10.872 9.294 10.595 1.00 71.94 89 ALA A C 1
ATOM 627 O O . ALA A 1 89 ? -11.497 10.230 10.106 1.00 71.94 89 ALA A O 1
ATOM 628 N N . LEU A 1 90 ? -11.068 8.905 11.862 1.00 76.44 90 LEU A N 1
ATOM 629 C CA . LEU A 1 90 ? -11.975 9.600 12.781 1.00 76.44 90 LEU A CA 1
ATOM 630 C C . LEU A 1 90 ? -11.454 11.002 13.132 1.00 76.44 90 LEU A C 1
ATOM 632 O O . LEU A 1 90 ? -12.230 11.948 13.214 1.00 76.44 90 LEU A O 1
ATOM 636 N N . GLY A 1 91 ? -10.137 11.154 13.254 1.00 71.38 91 GLY A N 1
ATOM 637 C CA . GLY A 1 91 ? -9.469 12.440 13.419 1.00 71.38 91 GLY A CA 1
ATOM 638 C C . GLY A 1 91 ? -9.778 13.450 12.320 1.00 71.38 91 GLY A C 1
ATOM 639 O O . GLY A 1 91 ? -9.823 14.643 12.588 1.00 71.38 91 GLY A O 1
ATOM 640 N N . VAL A 1 92 ? -10.041 13.009 11.087 1.00 70.94 92 VAL A N 1
ATOM 641 C CA . VAL A 1 92 ? -10.422 13.918 9.989 1.00 70.94 92 VAL A CA 1
ATOM 642 C C . VAL A 1 92 ? -11.744 14.630 10.290 1.00 70.94 92 VAL A C 1
ATOM 644 O O . VAL A 1 92 ? -11.893 15.811 9.977 1.00 70.94 92 VAL A O 1
ATOM 647 N N . LEU A 1 93 ? -12.686 13.951 10.952 1.00 66.81 93 LEU A N 1
ATOM 648 C CA . LEU A 1 93 ? -13.955 14.559 11.356 1.00 66.81 93 LEU A CA 1
ATOM 649 C C . LEU A 1 93 ? -13.754 15.639 12.424 1.00 66.81 93 LEU A C 1
ATOM 651 O O . LEU A 1 93 ? -14.490 16.617 12.436 1.00 66.81 93 LEU A O 1
ATOM 655 N N . THR A 1 94 ? -12.757 15.487 13.298 1.00 63.09 94 THR A N 1
ATOM 656 C CA . THR A 1 94 ? -12.564 16.358 14.467 1.00 63.09 94 THR A CA 1
ATOM 657 C C . THR A 1 94 ? -11.507 17.444 14.265 1.00 63.09 94 THR A C 1
ATOM 659 O O . THR A 1 94 ? -11.598 18.502 14.878 1.00 63.09 94 THR A O 1
ATOM 662 N N . ASN A 1 95 ? -10.512 17.207 13.406 1.00 60.78 95 ASN A N 1
ATOM 663 C CA . ASN A 1 95 ? -9.306 18.037 13.266 1.00 60.78 95 ASN A CA 1
ATOM 664 C C . ASN A 1 95 ? -9.370 19.007 12.070 1.00 60.78 95 ASN A C 1
ATOM 666 O O . ASN A 1 95 ? -8.351 19.574 11.677 1.00 60.78 95 ASN A O 1
ATOM 670 N N . THR A 1 96 ? -10.545 19.192 11.465 1.00 60.84 96 THR A N 1
ATOM 671 C CA . THR A 1 96 ? -10.775 20.200 10.416 1.00 60.84 96 THR A CA 1
ATOM 672 C C . THR A 1 96 ? -11.395 21.468 11.005 1.00 60.84 96 THR A C 1
ATOM 674 O O . THR A 1 96 ? -12.020 21.425 12.062 1.00 60.84 96 THR A O 1
ATOM 677 N N . ILE A 1 97 ? -11.245 22.606 10.312 1.00 51.16 97 ILE A N 1
ATOM 678 C CA . ILE A 1 97 ? -11.703 23.937 10.770 1.00 51.16 97 ILE A CA 1
ATOM 679 C C . ILE A 1 97 ? -13.188 23.941 11.179 1.00 51.16 97 ILE A C 1
ATOM 681 O O . ILE A 1 97 ? -13.543 24.576 12.166 1.00 51.16 97 ILE A O 1
ATOM 685 N N . ASN A 1 98 ? -14.034 23.185 10.472 1.00 55.06 98 ASN A N 1
ATOM 686 C CA . ASN A 1 98 ? -15.461 23.052 10.790 1.00 55.06 98 ASN A CA 1
ATOM 687 C C . ASN A 1 98 ? -15.768 21.823 11.667 1.00 55.06 98 ASN A C 1
ATOM 689 O O . ASN A 1 98 ? -16.851 21.724 12.232 1.00 55.06 98 ASN A O 1
ATOM 693 N N . GLY A 1 99 ? -14.834 20.878 11.790 1.00 60.94 99 GLY A N 1
ATOM 694 C CA . GLY A 1 99 ? -15.032 19.616 12.501 1.00 60.94 99 GLY A CA 1
ATOM 695 C C . GLY A 1 99 ? -15.248 19.793 14.002 1.00 60.94 99 GLY A C 1
ATOM 696 O O . GLY A 1 99 ? -16.131 19.167 14.579 1.00 60.94 99 GLY A O 1
ATOM 697 N N . ALA A 1 100 ? -14.508 20.710 14.631 1.00 65.06 100 ALA A N 1
ATOM 698 C CA . ALA A 1 100 ? -14.604 20.946 16.073 1.00 65.06 100 ALA A CA 1
ATOM 699 C C . ALA A 1 100 ? -15.961 21.529 16.512 1.00 65.06 100 ALA A C 1
ATOM 701 O O . ALA A 1 100 ? -16.424 21.230 17.610 1.00 65.06 100 ALA A O 1
ATOM 702 N N . SER A 1 101 ? -16.612 22.344 15.673 1.00 69.25 101 SER A N 1
ATOM 703 C CA . SER A 1 101 ? -17.937 22.910 15.971 1.00 69.25 101 SER A CA 1
ATOM 704 C C . SER A 1 101 ? -19.088 21.960 15.649 1.00 69.25 101 SER A C 1
ATOM 706 O O . SER A 1 101 ? -20.167 22.107 16.211 1.00 69.25 101 SER A O 1
ATOM 708 N N . LEU A 1 102 ? -18.864 21.002 14.746 1.00 72.75 102 LEU A N 1
ATOM 709 C CA . LEU A 1 102 ? -19.860 20.019 14.308 1.00 72.75 102 LEU A CA 1
ATOM 710 C C . LEU A 1 102 ? -19.773 18.704 15.100 1.00 72.75 102 LEU A C 1
ATOM 712 O O . LEU A 1 102 ? -20.467 17.744 14.773 1.00 72.75 102 LEU A O 1
ATOM 716 N N . TYR A 1 103 ? -18.912 18.630 16.119 1.00 81.88 103 TYR A N 1
ATOM 717 C CA . TYR A 1 103 ? -18.631 17.400 16.850 1.00 81.88 103 TYR A CA 1
ATOM 718 C C . TYR A 1 103 ? -18.703 17.593 18.369 1.00 81.88 103 TYR A C 1
ATOM 720 O O . TYR A 1 103 ? -17.850 18.229 18.992 1.00 81.88 103 TYR A O 1
ATOM 728 N N . ASN A 1 104 ? -19.717 16.995 18.994 1.00 86.50 104 ASN A N 1
ATOM 729 C CA . ASN A 1 104 ? -19.932 17.064 20.434 1.00 86.50 104 ASN A CA 1
ATOM 730 C C . ASN A 1 104 ? -19.016 16.089 21.195 1.00 86.50 104 ASN A C 1
ATOM 732 O O . ASN A 1 104 ? -19.389 14.958 21.509 1.00 86.50 104 ASN A O 1
ATOM 736 N N . THR A 1 105 ? -17.828 16.562 21.569 1.00 86.56 105 THR A N 1
ATOM 737 C CA . THR A 1 105 ? -16.845 15.792 22.355 1.00 86.56 105 THR A CA 1
ATOM 738 C C . THR A 1 105 ? -17.285 15.484 23.792 1.00 86.56 105 THR A C 1
ATOM 740 O O . THR A 1 105 ? -16.667 14.647 24.448 1.00 86.56 105 THR A O 1
ATOM 743 N N . GLN A 1 106 ? -18.343 16.126 24.296 1.00 89.81 106 GLN A N 1
ATOM 744 C CA . GLN A 1 106 ? -18.883 15.878 25.637 1.00 89.81 106 GLN A CA 1
ATOM 745 C C . GLN A 1 106 ? -19.896 14.726 25.661 1.00 89.81 106 GLN A C 1
ATOM 747 O O . GLN A 1 106 ? -20.273 14.257 26.737 1.00 89.81 106 GLN A O 1
ATOM 752 N N . MET A 1 107 ? -20.329 14.239 24.492 1.00 91.50 107 MET A N 1
ATOM 753 C CA . MET A 1 107 ? -21.155 13.039 24.413 1.00 91.50 107 MET A CA 1
ATOM 754 C C . MET A 1 107 ? -20.407 11.852 25.023 1.00 91.50 107 MET A C 1
ATOM 756 O O . MET A 1 107 ? -19.202 11.699 24.836 1.00 91.50 107 MET A O 1
ATOM 760 N N . SER A 1 108 ? -21.122 11.020 25.779 1.00 96.25 108 SER A N 1
ATOM 761 C CA . SER A 1 108 ? -20.541 9.822 26.381 1.00 96.25 108 SER A CA 1
ATOM 762 C C . SER A 1 108 ? -20.645 8.622 25.450 1.00 96.25 108 SER A C 1
ATOM 764 O O . SER A 1 108 ? -21.671 8.426 24.799 1.00 96.25 108 SER A O 1
ATOM 766 N N . TRP A 1 109 ? -19.601 7.798 25.433 1.00 96.81 109 TRP A N 1
ATOM 767 C CA . TRP A 1 109 ? -19.602 6.511 24.749 1.00 96.81 109 TRP A CA 1
ATOM 768 C C . TRP A 1 109 ? -20.741 5.616 25.231 1.00 96.81 109 TRP A C 1
ATOM 770 O O . TRP A 1 109 ? -20.986 5.491 26.434 1.00 96.81 109 TRP A O 1
ATOM 780 N N . GLN A 1 110 ? -21.420 4.964 24.286 1.00 97.25 110 GLN A N 1
ATOM 781 C CA . GLN A 1 110 ? -22.409 3.944 24.618 1.00 97.25 110 GLN A CA 1
ATOM 782 C C . GLN A 1 110 ? -21.759 2.768 25.372 1.00 97.25 110 GLN A C 1
ATOM 784 O O . GLN A 1 110 ? -20.599 2.434 25.111 1.00 97.25 110 GLN A O 1
ATOM 789 N N . PRO A 1 111 ? -22.491 2.095 26.281 1.00 97.44 111 PRO A N 1
ATOM 790 C CA . PRO A 1 111 ? -22.004 0.884 26.930 1.00 97.44 111 PRO A CA 1
ATOM 791 C C . PRO A 1 111 ? -21.499 -0.148 25.915 1.00 97.44 111 PRO A C 1
ATOM 793 O O . PRO A 1 111 ? -22.158 -0.428 24.915 1.00 97.44 111 PRO A O 1
ATOM 796 N N . GLY A 1 112 ? -20.320 -0.713 26.178 1.00 96.75 112 GLY A N 1
ATOM 797 C CA . GLY A 1 112 ? -19.684 -1.684 25.286 1.00 96.75 112 GLY A CA 1
ATOM 798 C C . GLY A 1 112 ? -19.001 -1.077 24.057 1.00 96.75 112 GLY A C 1
ATOM 799 O O . GLY A 1 112 ? -18.515 -1.837 23.220 1.00 96.75 112 GLY A O 1
ATOM 800 N N . ALA A 1 113 ? -18.928 0.252 23.923 1.00 97.88 113 ALA A N 1
ATOM 801 C CA . ALA A 1 113 ? -18.100 0.888 22.904 1.00 97.88 113 ALA A CA 1
ATOM 802 C C . ALA A 1 113 ? -16.629 0.489 23.077 1.00 97.88 113 ALA A C 1
ATOM 804 O O . ALA A 1 113 ? -16.088 0.468 24.182 1.00 97.88 113 ALA A O 1
ATOM 805 N N . ALA A 1 114 ? -15.984 0.154 21.967 1.00 97.69 114 ALA A N 1
ATOM 806 C CA . ALA A 1 114 ? -14.577 -0.206 21.928 1.00 97.69 114 ALA A CA 1
ATOM 807 C C . ALA A 1 114 ? -14.032 -0.024 20.511 1.00 97.69 114 ALA A C 1
ATOM 809 O O . ALA A 1 114 ? -14.791 0.018 19.534 1.00 97.69 114 ALA A O 1
ATOM 810 N N . TYR A 1 115 ? -12.710 0.010 20.400 1.00 95.19 115 TYR A N 1
ATOM 811 C CA . TYR A 1 115 ? -12.026 -0.155 19.126 1.00 95.19 115 TYR A CA 1
ATOM 812 C C . TYR A 1 115 ? -10.972 -1.251 19.202 1.00 95.19 115 TYR A C 1
ATOM 814 O O . TYR A 1 115 ? -10.411 -1.520 20.264 1.00 95.19 115 TYR A O 1
ATOM 822 N N . ALA A 1 116 ? -10.713 -1.890 18.067 1.00 94.81 116 ALA A N 1
ATOM 823 C CA . ALA A 1 116 ? -9.596 -2.801 17.896 1.00 94.81 116 ALA A CA 1
ATOM 824 C C . ALA A 1 116 ? -8.457 -2.097 17.152 1.00 94.81 116 ALA A C 1
ATOM 826 O O . ALA A 1 116 ? -8.713 -1.347 16.208 1.00 94.81 116 ALA A O 1
ATOM 827 N N . LYS A 1 117 ? -7.216 -2.367 17.557 1.00 93.75 117 LYS A N 1
ATOM 828 C CA . LYS A 1 117 ? -6.008 -2.040 16.796 1.00 93.75 117 LYS A CA 1
ATOM 829 C C . LYS A 1 117 ? -5.424 -3.295 16.182 1.00 93.75 117 LYS A C 1
ATOM 831 O O . LYS A 1 117 ? -5.487 -4.355 16.799 1.00 93.75 117 LYS A O 1
ATOM 836 N N . VAL A 1 118 ? -4.822 -3.146 15.012 1.00 95.06 118 VAL A N 1
ATOM 837 C CA . VAL A 1 118 ? -4.077 -4.208 14.334 1.00 95.06 118 VAL A CA 1
ATOM 838 C C . VAL A 1 118 ? -2.871 -3.622 13.613 1.00 95.06 118 VAL A C 1
ATOM 840 O O . VAL A 1 118 ? -2.986 -2.608 12.920 1.00 95.06 118 VAL A O 1
ATOM 843 N N . THR A 1 119 ? -1.727 -4.282 13.742 1.00 96.31 119 THR A N 1
ATOM 844 C CA . THR A 1 119 ? -0.556 -4.037 12.897 1.00 96.31 119 THR A CA 1
ATOM 845 C C . THR A 1 119 ? -0.718 -4.859 11.626 1.00 96.31 119 THR A C 1
ATOM 847 O O . THR A 1 119 ? -1.013 -6.046 11.702 1.00 96.31 119 THR A O 1
ATOM 850 N N . ARG A 1 120 ? -0.550 -4.257 10.447 1.00 96.31 120 ARG A N 1
ATOM 851 C CA . ARG A 1 120 ? -0.658 -4.979 9.168 1.00 96.31 120 ARG A CA 1
ATOM 852 C C . ARG A 1 120 ? 0.689 -5.002 8.471 1.00 96.31 120 ARG A C 1
ATOM 854 O O . ARG A 1 120 ? 1.285 -3.949 8.278 1.00 96.31 120 ARG A O 1
ATOM 861 N N . GLN A 1 121 ? 1.147 -6.180 8.073 1.00 97.44 121 GLN A N 1
ATOM 862 C CA . GLN A 1 121 ? 2.385 -6.364 7.317 1.00 97.44 121 GLN A CA 1
ATOM 863 C C . GLN A 1 121 ? 2.088 -6.929 5.936 1.00 97.44 121 GLN A C 1
ATOM 865 O O . GLN A 1 121 ? 1.221 -7.788 5.796 1.00 97.44 121 GLN A O 1
ATOM 870 N N . VAL A 1 122 ? 2.820 -6.479 4.922 1.00 97.50 122 VAL A N 1
ATOM 871 C CA . VAL A 1 122 ? 2.716 -7.053 3.576 1.00 97.50 122 VAL A CA 1
ATOM 872 C C . VAL A 1 122 ? 3.343 -8.447 3.551 1.00 97.50 122 VAL A C 1
ATOM 874 O O . VAL A 1 122 ? 4.455 -8.634 4.040 1.00 97.50 122 VAL A O 1
ATOM 877 N N . VAL A 1 123 ? 2.644 -9.422 2.972 1.00 97.62 123 VAL A N 1
ATOM 878 C CA . VAL A 1 123 ? 3.149 -10.777 2.715 1.00 97.62 123 VAL A CA 1
ATOM 879 C C . VAL A 1 123 ? 3.500 -10.896 1.235 1.00 97.62 123 VAL A C 1
ATOM 881 O O . VAL A 1 123 ? 2.635 -10.783 0.369 1.00 97.62 123 VAL A O 1
ATOM 884 N N . GLY A 1 124 ? 4.773 -11.155 0.954 1.00 97.44 124 GLY A N 1
ATOM 885 C CA . GLY A 1 124 ? 5.350 -11.056 -0.385 1.00 97.44 124 GLY A CA 1
ATOM 886 C C . GLY A 1 124 ? 5.662 -9.611 -0.786 1.00 97.44 124 GLY A C 1
ATOM 887 O O . GLY A 1 124 ? 5.196 -8.658 -0.169 1.00 97.44 124 GLY A O 1
ATOM 888 N N . ASP A 1 125 ? 6.487 -9.436 -1.815 1.00 98.25 125 ASP A N 1
ATOM 889 C CA . ASP A 1 125 ? 6.696 -8.111 -2.401 1.00 98.25 125 ASP A CA 1
ATOM 890 C C . ASP A 1 125 ? 5.428 -7.694 -3.160 1.00 98.25 125 ASP A C 1
ATOM 892 O O . ASP A 1 125 ? 4.921 -8.446 -3.991 1.00 98.25 125 ASP A O 1
ATOM 896 N N . THR A 1 126 ? 4.929 -6.488 -2.892 1.00 98.44 126 THR A N 1
ATOM 897 C CA . THR A 1 126 ? 3.785 -5.896 -3.602 1.00 98.44 126 THR A CA 1
ATOM 898 C C . THR A 1 126 ? 4.279 -4.762 -4.484 1.00 98.44 126 THR A C 1
ATOM 900 O O . THR A 1 126 ? 4.956 -3.852 -4.004 1.00 98.44 126 THR A O 1
ATOM 903 N N . VAL A 1 127 ? 3.948 -4.807 -5.775 1.00 98.50 127 VAL A N 1
ATOM 904 C CA . VAL A 1 127 ? 4.409 -3.824 -6.763 1.00 98.50 127 VAL A CA 1
ATOM 905 C C . VAL A 1 127 ? 3.218 -3.039 -7.290 1.00 98.50 127 VAL A C 1
ATOM 907 O O . VAL A 1 127 ? 2.386 -3.595 -8.001 1.00 98.50 127 VAL A O 1
ATOM 910 N N . LEU A 1 128 ? 3.145 -1.751 -6.961 1.00 97.94 128 LEU A N 1
ATOM 911 C CA . LEU A 1 128 ? 2.102 -0.849 -7.440 1.00 97.94 128 LEU A CA 1
ATOM 912 C C . LEU A 1 128 ? 2.564 -0.171 -8.730 1.00 97.94 128 LEU A C 1
ATOM 914 O O . LEU A 1 128 ? 3.605 0.486 -8.750 1.00 97.94 128 LEU A O 1
ATOM 918 N N . ALA A 1 129 ? 1.807 -0.343 -9.809 1.00 97.69 129 ALA A N 1
ATOM 919 C CA . ALA A 1 129 ? 2.107 0.243 -11.110 1.00 97.69 129 ALA A CA 1
ATOM 920 C C . ALA A 1 129 ? 1.589 1.688 -11.185 1.00 97.69 129 ALA A C 1
ATOM 922 O O . ALA A 1 129 ? 0.452 1.979 -10.811 1.00 97.69 129 ALA A O 1
ATOM 923 N N . ASN A 1 130 ? 2.421 2.594 -11.695 1.00 95.50 130 ASN A N 1
ATOM 924 C CA . ASN A 1 130 ? 2.154 4.029 -11.708 1.00 95.50 130 ASN A CA 1
ATOM 925 C C . ASN A 1 130 ? 2.293 4.601 -13.120 1.00 95.50 130 ASN A C 1
ATOM 927 O O . ASN A 1 130 ? 3.119 4.142 -13.906 1.00 95.50 130 ASN A O 1
ATOM 931 N N . ASP A 1 131 ? 1.535 5.658 -13.411 1.00 95.25 131 ASP A N 1
ATOM 932 C CA . ASP A 1 131 ? 1.844 6.512 -14.555 1.00 95.25 131 ASP A CA 1
ATOM 933 C C . ASP A 1 131 ? 3.149 7.261 -14.307 1.00 95.25 131 ASP A C 1
ATOM 935 O O . ASP A 1 131 ? 3.414 7.735 -13.198 1.00 95.25 131 ASP A O 1
ATOM 939 N N . CYS A 1 132 ? 3.952 7.406 -15.356 1.00 94.38 132 CYS A N 1
ATOM 940 C CA . CYS A 1 132 ? 5.193 8.158 -15.262 1.00 94.38 132 CYS A CA 1
ATOM 941 C C . CYS A 1 132 ? 4.996 9.683 -15.332 1.00 94.38 132 CYS A C 1
ATOM 943 O O . CYS A 1 132 ? 5.895 10.448 -14.985 1.00 94.38 132 CYS A O 1
ATOM 945 N N . SER A 1 133 ? 3.815 10.138 -15.752 1.00 91.50 133 SER A N 1
ATOM 946 C CA . SER A 1 133 ? 3.457 11.551 -15.835 1.00 91.50 133 SER A CA 1
ATOM 947 C C . SER A 1 133 ? 1.969 11.772 -15.568 1.00 91.50 133 SER A C 1
ATOM 949 O O . SER A 1 133 ? 1.152 10.859 -15.658 1.00 91.50 133 SER A O 1
ATOM 951 N N . ALA A 1 134 ? 1.623 13.009 -15.210 1.00 87.88 134 ALA A N 1
ATOM 952 C CA . ALA A 1 134 ? 0.237 13.443 -15.114 1.00 87.88 134 ALA A CA 1
ATOM 953 C C . ALA A 1 134 ? -0.321 13.818 -16.507 1.00 87.88 134 ALA A C 1
ATOM 955 O O . ALA A 1 134 ? 0.439 14.315 -17.344 1.00 87.88 134 ALA A O 1
ATOM 956 N N . PRO A 1 135 ? -1.640 13.681 -16.740 1.00 88.75 135 PRO A N 1
ATOM 957 C CA . PRO A 1 135 ? -2.641 13.142 -15.816 1.00 88.75 135 PRO A CA 1
ATOM 958 C C . PRO A 1 135 ? -2.547 11.618 -15.680 1.00 88.75 135 PRO A C 1
ATOM 960 O O . PRO A 1 135 ? -2.256 10.923 -16.649 1.00 88.75 135 PRO A O 1
ATOM 963 N N . SER A 1 136 ? -2.836 11.103 -14.482 1.00 88.69 136 SER A N 1
ATOM 964 C CA . SER A 1 136 ? -2.881 9.658 -14.257 1.00 88.69 136 SER A CA 1
ATOM 965 C C . SER A 1 136 ? -4.002 9.013 -15.070 1.00 88.69 136 SER A C 1
ATOM 967 O O . SER A 1 136 ? -5.123 9.525 -15.132 1.00 88.69 136 SER A O 1
ATOM 969 N N . THR A 1 137 ? -3.702 7.870 -15.669 1.00 92.62 137 THR A N 1
ATOM 970 C CA . THR A 1 137 ? -4.661 7.035 -16.390 1.00 92.62 137 THR A CA 1
ATOM 971 C C . THR A 1 137 ? -5.399 6.101 -15.426 1.00 92.62 137 THR A C 1
ATOM 973 O O . THR A 1 137 ? -5.077 6.004 -14.240 1.00 92.62 137 THR A O 1
ATOM 976 N N . THR A 1 138 ? -6.423 5.414 -15.932 1.00 89.06 138 THR A N 1
ATOM 977 C CA . THR A 1 138 ? -7.178 4.390 -15.194 1.00 89.06 138 THR A CA 1
ATOM 978 C C . THR A 1 138 ? -7.161 3.073 -15.967 1.00 89.06 138 THR A C 1
ATOM 980 O O . THR A 1 138 ? -6.853 3.044 -17.161 1.00 89.06 138 THR A O 1
ATOM 983 N N . GLY A 1 139 ? -7.502 1.970 -15.301 1.00 91.62 139 GLY A N 1
ATOM 984 C CA . GLY A 1 139 ? -7.456 0.645 -15.919 1.00 91.62 139 GLY A CA 1
ATOM 985 C C . GLY A 1 139 ? -6.042 0.057 -15.938 1.00 91.62 139 GLY A C 1
ATOM 986 O O . GLY A 1 139 ? -5.191 0.432 -15.141 1.00 91.62 139 GLY A O 1
ATOM 987 N N . THR A 1 140 ? -5.791 -0.899 -16.830 1.00 94.31 140 THR A N 1
ATOM 988 C CA . THR A 1 140 ? -4.515 -1.640 -16.892 1.00 94.31 140 THR A CA 1
ATOM 989 C C . THR A 1 140 ? -3.426 -0.936 -17.698 1.00 94.31 140 THR A C 1
ATOM 991 O O . THR A 1 140 ? -2.271 -1.342 -17.651 1.00 94.31 140 THR A O 1
ATOM 994 N N . ASN A 1 141 ? -3.777 0.095 -18.465 1.00 93.50 141 ASN A N 1
ATOM 995 C CA . ASN A 1 141 ? -2.813 0.834 -19.270 1.00 93.50 141 ASN A CA 1
ATOM 996 C C . ASN A 1 141 ? -2.182 1.914 -18.395 1.00 93.50 141 ASN A C 1
ATOM 998 O O . ASN A 1 141 ? -2.904 2.725 -17.825 1.00 93.50 141 ASN A O 1
ATOM 1002 N N . VAL A 1 142 ? -0.856 1.908 -18.283 1.00 94.94 142 VAL A N 1
ATOM 1003 C CA . VAL A 1 142 ? -0.080 2.944 -17.593 1.00 94.94 142 VAL A CA 1
ATOM 1004 C C . VAL A 1 142 ? 0.658 3.791 -18.622 1.00 94.94 142 VAL A C 1
ATOM 1006 O O . VAL A 1 142 ? 1.051 3.292 -19.676 1.00 94.94 142 VAL A O 1
ATOM 1009 N N . THR A 1 143 ? 0.845 5.073 -18.327 1.00 96.06 143 THR A N 1
ATOM 1010 C CA . THR A 1 143 ? 1.667 5.963 -19.149 1.00 96.06 143 THR A CA 1
ATOM 1011 C C . THR A 1 143 ? 3.142 5.618 -18.935 1.00 96.06 143 THR A C 1
ATOM 1013 O O . THR A 1 143 ? 3.635 5.798 -17.812 1.00 96.06 143 THR A O 1
ATOM 1016 N N . PRO A 1 144 ? 3.860 5.151 -19.972 1.00 96.56 144 PRO A N 1
ATOM 1017 C CA . PRO A 1 144 ? 5.258 4.766 -19.840 1.00 96.56 144 PRO A CA 1
ATOM 1018 C C . PRO A 1 144 ? 6.159 5.974 -19.588 1.00 96.56 144 PRO A C 1
ATOM 1020 O O . PRO A 1 144 ? 5.875 7.098 -20.004 1.00 96.56 144 PRO A O 1
ATOM 1023 N N . CYS A 1 145 ? 7.301 5.725 -18.955 1.00 97.19 145 CYS A N 1
ATOM 1024 C CA . CYS A 1 145 ? 8.382 6.698 -18.818 1.00 97.19 145 CYS A CA 1
ATOM 1025 C C . CYS A 1 145 ? 9.151 6.908 -20.123 1.00 97.19 145 CYS A C 1
ATOM 1027 O O . CYS A 1 145 ? 9.697 7.985 -20.353 1.00 97.19 145 CYS A O 1
ATOM 1029 N N . SER A 1 146 ? 9.232 5.872 -20.960 1.00 97.31 146 SER A N 1
ATOM 1030 C CA . SER A 1 146 ? 9.836 5.943 -22.289 1.00 97.31 146 SER A CA 1
ATOM 1031 C C . SER A 1 146 ? 9.283 4.849 -23.190 1.00 97.31 146 SER A C 1
ATOM 1033 O O . SER A 1 146 ? 9.224 3.691 -22.788 1.00 97.31 146 SER A O 1
ATOM 1035 N N . THR A 1 147 ? 8.923 5.211 -24.421 1.00 96.31 147 THR A N 1
ATOM 1036 C CA . THR A 1 147 ? 8.511 4.276 -25.484 1.00 96.31 147 THR A CA 1
ATOM 1037 C C . THR A 1 147 ? 9.611 4.012 -26.511 1.00 96.31 147 THR A C 1
ATOM 1039 O O . THR A 1 147 ? 9.453 3.160 -27.380 1.00 96.31 147 THR A O 1
ATOM 1042 N N . THR A 1 148 ? 10.719 4.754 -26.451 1.00 95.75 148 THR A N 1
ATOM 1043 C CA . THR A 1 148 ? 11.830 4.665 -27.414 1.00 95.75 148 THR A CA 1
ATOM 1044 C C . THR A 1 148 ? 13.043 3.940 -26.846 1.00 95.75 148 THR A C 1
ATOM 1046 O O . THR A 1 148 ? 13.846 3.392 -27.599 1.00 95.75 148 THR A O 1
ATOM 1049 N N . VAL A 1 149 ? 13.176 3.918 -25.519 1.00 95.50 149 VAL A N 1
ATOM 1050 C CA . VAL A 1 149 ? 14.209 3.169 -24.808 1.00 95.50 149 VAL A CA 1
ATOM 1051 C C . VAL A 1 149 ? 13.586 1.888 -24.276 1.00 95.50 149 VAL A C 1
ATOM 1053 O O . VAL A 1 149 ? 12.586 1.943 -23.569 1.00 95.50 149 VAL A O 1
ATOM 1056 N N . SER A 1 150 ? 14.186 0.742 -24.595 1.00 92.06 150 SER A N 1
ATOM 1057 C CA . SER A 1 150 ? 13.656 -0.570 -24.211 1.00 92.06 150 SER A CA 1
ATOM 1058 C C . SER A 1 150 ? 14.495 -1.299 -23.161 1.00 92.06 150 SER A C 1
ATOM 1060 O O . SER A 1 150 ? 14.075 -2.358 -22.699 1.00 92.06 150 SER A O 1
ATOM 1062 N N . THR A 1 151 ? 15.659 -0.763 -22.763 1.00 97.06 151 THR A N 1
ATOM 1063 C CA . THR A 1 151 ? 16.541 -1.335 -21.729 1.00 97.06 151 THR A CA 1
ATOM 1064 C C . THR A 1 151 ? 16.741 -0.380 -20.559 1.00 97.06 151 THR A C 1
ATOM 1066 O O . THR A 1 151 ? 16.821 0.833 -20.738 1.00 97.06 151 THR A O 1
ATOM 1069 N N . LEU A 1 152 ? 16.838 -0.927 -19.344 1.00 98.00 152 LEU A N 1
ATOM 1070 C CA . LEU A 1 152 ? 17.022 -0.124 -18.129 1.00 98.00 152 LEU A CA 1
ATOM 1071 C C . LEU A 1 152 ? 18.364 0.611 -18.142 1.00 98.00 152 LEU A C 1
ATOM 1073 O O . LEU A 1 152 ? 18.452 1.754 -17.720 1.00 98.00 152 LEU A O 1
ATOM 1077 N N . GLU A 1 153 ? 19.405 -0.016 -18.676 1.00 98.06 153 GLU A N 1
ATOM 1078 C CA . GLU A 1 153 ? 20.749 0.544 -18.768 1.00 98.06 153 GLU A CA 1
ATOM 1079 C C . GLU A 1 153 ? 20.799 1.807 -19.631 1.00 98.06 153 GLU A C 1
ATOM 1081 O O . GLU A 1 153 ? 21.492 2.754 -19.275 1.00 98.06 153 GLU A O 1
ATOM 1086 N N . ALA A 1 154 ? 20.049 1.833 -20.737 1.00 97.75 154 ALA A N 1
ATOM 1087 C CA . ALA A 1 154 ? 19.972 2.987 -21.630 1.00 97.75 154 ALA A CA 1
ATOM 1088 C C . ALA A 1 154 ? 18.939 4.033 -21.177 1.00 97.75 154 ALA A C 1
ATOM 1090 O O . ALA A 1 154 ? 18.869 5.115 -21.756 1.00 97.75 154 ALA A O 1
ATOM 1091 N N . PHE A 1 155 ? 18.112 3.707 -20.179 1.00 98.31 155 PHE A N 1
ATOM 1092 C CA . PHE A 1 155 ? 17.074 4.596 -19.661 1.00 98.31 155 PHE A CA 1
ATOM 1093 C C . PHE A 1 155 ? 17.620 5.621 -18.667 1.00 98.31 155 PHE A C 1
ATOM 1095 O O . PHE A 1 155 ? 17.093 6.726 -18.571 1.00 98.31 155 PHE A O 1
ATOM 1102 N N . PHE A 1 156 ? 18.676 5.267 -17.933 1.00 98.31 156 PHE A N 1
ATOM 1103 C CA . PHE A 1 156 ? 19.295 6.165 -16.967 1.00 98.31 156 PHE A CA 1
ATOM 1104 C C . PHE A 1 156 ? 20.372 7.057 -17.613 1.00 98.31 156 PHE A C 1
ATOM 1106 O O . PHE A 1 156 ? 21.088 6.602 -18.506 1.00 98.31 156 PHE A O 1
ATOM 1113 N N . PRO A 1 157 ? 20.560 8.297 -17.123 1.00 98.06 157 PRO A N 1
ATOM 1114 C CA . PRO A 1 157 ? 19.836 8.926 -16.015 1.00 98.06 157 PRO A CA 1
ATOM 1115 C C . PRO A 1 157 ? 18.405 9.332 -16.397 1.00 98.06 157 PRO A C 1
ATOM 1117 O O . PRO A 1 157 ? 18.154 9.773 -17.514 1.00 98.06 157 PRO A O 1
ATOM 1120 N N . TYR A 1 158 ? 17.478 9.235 -15.442 1.00 97.69 158 TYR A N 1
ATOM 1121 C CA . TYR A 1 158 ? 16.079 9.623 -15.633 1.00 97.69 158 TYR A CA 1
ATOM 1122 C C . TYR A 1 158 ? 15.641 10.657 -14.595 1.00 97.69 158 TYR A C 1
ATOM 1124 O O . TYR A 1 158 ? 15.706 10.404 -13.392 1.00 97.69 158 TYR A O 1
ATOM 1132 N N . ALA A 1 159 ? 15.172 11.815 -15.063 1.00 96.62 159 ALA A N 1
ATOM 1133 C CA . ALA A 1 159 ? 14.610 12.867 -14.222 1.00 96.62 159 ALA A CA 1
ATOM 1134 C C . ALA A 1 159 ? 13.101 12.647 -14.038 1.00 96.62 159 ALA A C 1
ATOM 1136 O O . ALA A 1 159 ? 12.304 12.922 -14.933 1.00 96.62 159 ALA A O 1
ATOM 1137 N N . SER A 1 160 ? 12.714 12.151 -12.866 1.00 93.75 160 SER A N 1
ATOM 1138 C CA . SER A 1 160 ? 11.319 11.907 -12.511 1.00 93.75 160 SER A CA 1
ATOM 1139 C C . SER A 1 160 ? 10.638 13.202 -12.077 1.00 93.75 160 SER A C 1
ATOM 1141 O O . SER A 1 160 ? 11.038 13.838 -11.100 1.00 93.75 160 SER A O 1
ATOM 1143 N N . THR A 1 161 ? 9.563 13.572 -12.770 1.00 90.00 161 THR A N 1
ATOM 1144 C CA . THR A 1 161 ? 8.719 14.723 -12.409 1.00 90.00 161 THR A CA 1
ATOM 1145 C C . THR A 1 161 ? 7.734 14.406 -11.283 1.00 90.00 161 THR A C 1
ATOM 1147 O O . THR A 1 161 ? 7.132 15.317 -10.728 1.00 90.00 161 THR A O 1
ATOM 1150 N N . VAL A 1 162 ? 7.547 13.124 -10.944 1.00 87.88 162 VAL A N 1
ATOM 1151 C CA . VAL A 1 162 ? 6.610 12.682 -9.895 1.00 87.88 162 VAL A CA 1
ATOM 1152 C C . VAL A 1 162 ? 7.153 12.991 -8.498 1.00 87.88 162 VAL A C 1
ATOM 1154 O O . VAL A 1 162 ? 6.397 13.344 -7.599 1.00 87.88 162 VAL A O 1
ATOM 1157 N N . ASP A 1 163 ? 8.464 12.859 -8.308 1.00 89.56 163 ASP A N 1
ATOM 1158 C CA . ASP A 1 163 ? 9.150 13.045 -7.023 1.00 89.56 163 ASP A CA 1
ATOM 1159 C C . ASP A 1 163 ? 10.342 14.014 -7.103 1.00 89.56 163 ASP A C 1
ATOM 1161 O O . ASP A 1 163 ? 11.100 14.133 -6.143 1.00 89.56 163 ASP A O 1
ATOM 1165 N N . ASN A 1 164 ? 10.486 14.734 -8.225 1.00 90.81 164 ASN A N 1
ATOM 1166 C CA . ASN A 1 164 ? 11.539 15.725 -8.479 1.00 90.81 164 ASN A CA 1
ATOM 1167 C C . ASN A 1 164 ? 12.957 15.191 -8.216 1.00 90.81 164 ASN A C 1
ATOM 1169 O O . ASN A 1 164 ? 13.819 15.904 -7.696 1.00 90.81 164 ASN A O 1
ATOM 1173 N N . LYS A 1 165 ? 13.202 13.924 -8.570 1.00 94.50 165 LYS A N 1
ATOM 1174 C CA . LYS A 1 165 ? 14.487 13.249 -8.375 1.00 94.50 165 LYS A CA 1
ATOM 1175 C C . LYS A 1 165 ? 15.049 12.743 -9.699 1.00 94.50 165 LYS A C 1
ATOM 1177 O O . LYS A 1 165 ? 14.342 12.133 -10.499 1.00 94.50 165 LYS A O 1
ATOM 1182 N N . THR A 1 166 ? 16.350 12.938 -9.896 1.00 97.81 166 THR A N 1
ATOM 1183 C CA . THR A 1 166 ? 17.098 12.243 -10.947 1.00 97.81 166 THR A CA 1
ATOM 1184 C C . THR A 1 166 ? 17.597 10.915 -10.404 1.00 97.81 166 THR A C 1
ATOM 1186 O O . THR A 1 166 ? 18.316 10.879 -9.407 1.00 97.81 166 THR A O 1
ATOM 1189 N N . TYR A 1 167 ? 17.204 9.833 -11.061 1.00 98.06 167 TYR A N 1
ATOM 1190 C CA . TYR A 1 167 ? 17.662 8.485 -10.774 1.00 98.06 167 TYR A CA 1
ATOM 1191 C C . TYR A 1 167 ? 18.786 8.109 -11.734 1.00 98.06 167 TYR A C 1
ATOM 1193 O O . TYR A 1 167 ? 18.675 8.317 -12.944 1.00 98.06 167 TYR A O 1
ATOM 1201 N N . ASN A 1 168 ? 19.855 7.537 -11.197 1.00 98.62 168 ASN A N 1
ATOM 1202 C CA . ASN A 1 168 ? 20.960 6.964 -11.953 1.00 98.62 168 ASN A CA 1
ATOM 1203 C C . ASN A 1 168 ? 20.940 5.443 -11.827 1.00 98.62 168 ASN A C 1
ATOM 1205 O O . ASN A 1 168 ? 20.433 4.895 -10.848 1.00 98.62 168 ASN A O 1
ATOM 1209 N N . LEU A 1 169 ? 21.580 4.754 -12.774 1.00 98.38 169 LEU A N 1
ATOM 1210 C CA . LEU A 1 169 ? 21.674 3.295 -12.747 1.00 98.38 169 LEU A CA 1
ATOM 1211 C C . LEU A 1 169 ? 22.285 2.777 -11.429 1.00 98.38 169 LEU A C 1
ATOM 1213 O O . LEU A 1 169 ? 21.817 1.777 -10.892 1.00 98.38 169 LEU A O 1
ATOM 1217 N N . SER A 1 170 ? 23.275 3.490 -10.881 1.00 98.38 170 SER A N 1
ATOM 1218 C CA . SER A 1 170 ? 23.955 3.167 -9.619 1.00 98.38 170 SER A CA 1
ATOM 1219 C C . SER A 1 170 ? 23.111 3.370 -8.358 1.00 98.38 170 SER A C 1
ATOM 1221 O O . SER A 1 170 ? 23.475 2.858 -7.302 1.00 98.38 170 SER A O 1
ATOM 1223 N N . ASP A 1 171 ? 21.993 4.098 -8.436 1.00 98.44 171 ASP A N 1
ATOM 1224 C CA . ASP A 1 171 ? 21.155 4.406 -7.266 1.00 98.44 171 ASP A CA 1
ATOM 1225 C C . ASP A 1 171 ? 20.256 3.223 -6.865 1.00 98.44 171 ASP A C 1
ATOM 1227 O O . ASP A 1 171 ? 19.432 3.331 -5.956 1.00 98.44 171 ASP A O 1
ATOM 1231 N N . GLY A 1 172 ? 20.398 2.090 -7.550 1.00 98.38 172 GLY A N 1
ATOM 1232 C CA . GLY A 1 172 ? 19.559 0.914 -7.409 1.00 98.38 172 GLY A CA 1
ATOM 1233 C C . GLY A 1 172 ? 20.201 -0.322 -8.020 1.00 98.38 172 GLY A C 1
ATOM 1234 O O . GLY A 1 172 ? 21.388 -0.341 -8.345 1.00 98.38 172 GLY A O 1
ATOM 1235 N N . GLN A 1 173 ? 19.406 -1.376 -8.150 1.00 98.50 173 GLN A N 1
ATOM 1236 C CA . GLN A 1 173 ? 19.841 -2.659 -8.690 1.00 98.50 173 GLN A CA 1
ATOM 1237 C C . GLN A 1 173 ? 18.817 -3.193 -9.677 1.00 98.50 173 GLN A C 1
ATOM 1239 O O . GLN A 1 173 ? 17.612 -3.057 -9.462 1.00 98.50 173 GLN A O 1
ATOM 1244 N N . ILE A 1 174 ? 19.298 -3.833 -10.743 1.00 98.56 174 ILE A N 1
ATOM 1245 C CA . ILE A 1 174 ? 18.421 -4.529 -11.678 1.00 98.56 174 ILE A CA 1
ATOM 1246 C C . ILE A 1 174 ? 18.205 -5.965 -11.204 1.00 98.56 174 ILE A C 1
ATOM 1248 O O . ILE A 1 174 ? 19.154 -6.726 -11.026 1.00 98.56 174 ILE A O 1
ATOM 1252 N N . VAL A 1 175 ? 16.941 -6.329 -11.025 1.00 98.44 175 VAL A N 1
ATOM 1253 C CA . VAL A 1 175 ? 16.475 -7.626 -10.536 1.00 98.44 175 VAL A CA 1
ATOM 1254 C C . VAL A 1 175 ? 15.317 -8.131 -11.396 1.00 98.44 175 VAL A C 1
ATOM 1256 O O . VAL A 1 175 ? 14.769 -7.404 -12.225 1.00 98.44 175 VAL A O 1
ATOM 1259 N N . THR A 1 176 ? 14.921 -9.385 -11.190 1.00 98.19 176 THR A N 1
ATOM 1260 C CA . THR A 1 176 ? 13.596 -9.843 -11.627 1.00 98.19 176 THR A CA 1
ATOM 1261 C C . THR A 1 176 ? 12.603 -9.559 -10.505 1.00 98.19 176 THR A C 1
ATOM 1263 O O . THR A 1 176 ? 12.782 -10.054 -9.394 1.00 98.19 176 THR A O 1
ATOM 1266 N N . LEU A 1 177 ? 11.577 -8.758 -10.777 1.00 98.19 177 LEU A N 1
ATOM 1267 C CA . LEU A 1 177 ? 10.541 -8.363 -9.826 1.00 98.19 177 LEU A CA 1
ATOM 1268 C C . LEU A 1 177 ? 9.170 -8.562 -10.471 1.00 98.19 177 LEU A C 1
ATOM 1270 O O . LEU A 1 177 ? 8.951 -8.115 -11.592 1.00 98.19 177 LEU A O 1
ATOM 1274 N N . ALA A 1 178 ? 8.260 -9.250 -9.775 1.00 96.88 178 ALA A N 1
ATOM 1275 C CA . ALA A 1 178 ? 6.904 -9.533 -10.255 1.00 96.88 178 ALA A CA 1
ATOM 1276 C C . ALA A 1 178 ? 6.845 -10.055 -11.708 1.00 96.88 178 ALA A C 1
ATOM 1278 O O . ALA A 1 178 ? 5.967 -9.674 -12.471 1.00 96.88 178 ALA A O 1
ATOM 1279 N N . GLY A 1 179 ? 7.790 -10.914 -12.105 1.00 96.38 179 GLY A N 1
ATOM 1280 C CA . GLY A 1 179 ? 7.840 -11.513 -13.445 1.00 96.38 179 GLY A CA 1
ATOM 1281 C C . GLY A 1 179 ? 8.453 -10.637 -14.545 1.00 96.38 179 GLY A C 1
ATOM 1282 O O . GLY A 1 179 ? 8.500 -11.073 -15.690 1.00 96.38 179 GLY A O 1
ATOM 1283 N N . THR A 1 180 ? 8.955 -9.443 -14.226 1.00 97.50 180 THR A N 1
ATOM 1284 C CA . THR A 1 180 ? 9.650 -8.574 -15.186 1.00 97.50 180 THR A CA 1
ATOM 1285 C C . THR A 1 180 ? 11.060 -8.211 -14.728 1.00 97.50 180 THR A C 1
ATOM 1287 O O . THR A 1 180 ? 11.403 -8.297 -13.548 1.00 97.50 180 THR A O 1
ATOM 1290 N N . ARG A 1 181 ? 11.895 -7.785 -15.676 1.00 98.31 181 ARG A N 1
ATOM 1291 C CA . ARG A 1 181 ? 13.181 -7.161 -15.401 1.00 98.31 181 ARG A CA 1
ATOM 1292 C C . ARG A 1 181 ? 12.963 -5.716 -14.953 1.00 98.31 181 ARG A C 1
ATOM 1294 O O . ARG A 1 181 ? 12.411 -4.904 -15.697 1.00 98.31 181 ARG A O 1
ATOM 1301 N N . ALA A 1 182 ? 13.415 -5.397 -13.746 1.00 98.62 182 ALA A N 1
ATOM 1302 C CA . ALA A 1 182 ? 13.150 -4.123 -13.096 1.00 98.62 182 ALA A CA 1
ATOM 1303 C C . ALA A 1 182 ? 14.384 -3.579 -12.378 1.00 98.62 182 ALA A C 1
ATOM 1305 O O . ALA A 1 182 ? 15.107 -4.318 -11.717 1.00 98.62 182 ALA A O 1
ATOM 1306 N N . TRP A 1 183 ? 14.597 -2.273 -12.467 1.00 98.81 183 TRP A N 1
ATOM 1307 C CA . TRP A 1 183 ? 15.510 -1.533 -11.612 1.00 98.81 183 TRP A CA 1
ATOM 1308 C C . TRP A 1 183 ? 14.759 -1.095 -10.355 1.00 98.81 183 TRP A C 1
ATOM 1310 O O . TRP A 1 183 ? 13.668 -0.533 -10.455 1.00 98.81 183 TRP A O 1
ATOM 1320 N N . VAL A 1 184 ? 15.334 -1.338 -9.178 1.00 98.75 184 VAL A N 1
ATOM 1321 C CA . VAL A 1 184 ? 14.762 -0.953 -7.882 1.00 98.75 184 VAL A CA 1
ATOM 1322 C C . VAL A 1 184 ? 15.734 -0.039 -7.148 1.00 98.75 184 VAL A C 1
ATOM 1324 O O . VAL A 1 184 ? 16.894 -0.399 -6.959 1.00 98.75 184 VAL A O 1
ATOM 1327 N N . SER A 1 185 ? 15.250 1.123 -6.711 1.00 98.56 185 SER A N 1
ATOM 1328 C CA . SER A 1 185 ? 16.023 2.102 -5.938 1.00 98.56 185 SER A CA 1
ATOM 1329 C C . SER A 1 185 ? 16.517 1.520 -4.611 1.00 98.56 185 SER A C 1
ATOM 1331 O O . SER A 1 185 ? 15.762 0.859 -3.900 1.00 98.56 185 SER A O 1
ATOM 1333 N N . ASN A 1 186 ? 17.754 1.845 -4.229 1.00 98.12 186 ASN A N 1
ATOM 1334 C CA . ASN A 1 186 ? 18.326 1.523 -2.916 1.00 98.12 186 ASN A CA 1
ATOM 1335 C C . ASN A 1 186 ? 17.816 2.466 -1.812 1.00 98.12 186 ASN A C 1
ATOM 1337 O O . ASN A 1 186 ? 17.901 2.152 -0.626 1.00 98.12 186 ASN A O 1
ATOM 1341 N N . THR A 1 187 ? 17.288 3.636 -2.184 1.00 97.25 187 THR A N 1
ATOM 1342 C CA . THR A 1 187 ? 16.710 4.610 -1.248 1.00 97.25 187 THR A CA 1
ATOM 1343 C C . THR A 1 187 ? 15.189 4.523 -1.264 1.00 97.25 187 THR A C 1
ATOM 1345 O O . THR A 1 187 ? 14.581 4.521 -2.340 1.00 97.25 187 THR A O 1
ATOM 1348 N N . ALA A 1 188 ? 14.585 4.490 -0.077 1.00 96.81 188 ALA A N 1
ATOM 1349 C CA . ALA A 1 188 ? 13.138 4.554 0.082 1.00 96.81 188 ALA A CA 1
ATOM 1350 C C . ALA A 1 188 ? 12.586 5.924 -0.348 1.00 96.81 188 ALA A C 1
ATOM 1352 O O . ALA A 1 188 ? 13.257 6.953 -0.238 1.00 96.81 188 ALA A O 1
ATOM 1353 N N . LEU A 1 189 ? 11.349 5.931 -0.836 1.00 94.56 189 LEU A N 1
ATOM 1354 C CA . LEU A 1 189 ? 10.586 7.146 -1.094 1.00 94.56 189 LEU A CA 1
ATOM 1355 C C . LEU A 1 189 ? 10.123 7.777 0.224 1.00 94.56 189 LEU A C 1
ATOM 1357 O O . LEU A 1 189 ? 9.918 7.084 1.219 1.00 94.56 189 LEU A O 1
ATOM 1361 N N . SER A 1 190 ? 9.899 9.092 0.204 1.00 90.75 190 SER A N 1
ATOM 1362 C CA . SER A 1 190 ? 9.240 9.797 1.306 1.00 90.75 190 SER A CA 1
ATOM 1363 C C . SER A 1 190 ? 7.739 9.492 1.279 1.00 90.75 190 SER A C 1
ATOM 1365 O O . SER A 1 190 ? 6.963 10.174 0.612 1.00 90.75 190 SER A O 1
ATOM 1367 N N . ALA A 1 191 ? 7.344 8.407 1.939 1.00 89.38 191 ALA A N 1
ATOM 1368 C CA . ALA A 1 191 ? 5.966 7.941 2.053 1.00 89.38 191 ALA A CA 1
ATOM 1369 C C . A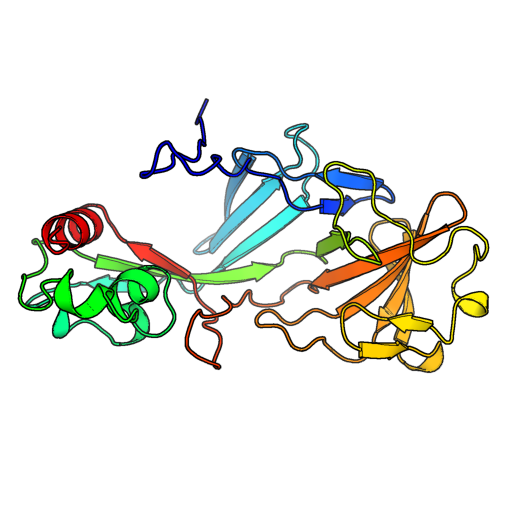LA A 1 191 ? 5.738 7.329 3.442 1.00 89.38 191 ALA A C 1
ATOM 1371 O O . ALA A 1 191 ? 6.691 6.910 4.097 1.00 89.38 191 ALA A O 1
ATOM 1372 N N . ALA A 1 192 ? 4.479 7.268 3.888 1.00 90.25 192 ALA A N 1
ATOM 1373 C CA . ALA A 1 192 ? 4.136 6.693 5.188 1.00 90.25 192 ALA A CA 1
ATOM 1374 C C . ALA A 1 192 ? 4.559 5.223 5.293 1.00 90.25 192 ALA A C 1
ATOM 1376 O O . ALA A 1 192 ? 5.291 4.843 6.202 1.00 90.25 192 ALA A O 1
ATOM 1377 N N . THR A 1 193 ? 4.123 4.408 4.332 1.00 94.44 193 THR A N 1
ATOM 1378 C CA . THR A 1 193 ? 4.613 3.038 4.180 1.00 94.44 193 THR A CA 1
ATOM 1379 C C . THR A 1 193 ? 5.945 3.071 3.441 1.00 94.44 193 THR A C 1
ATOM 1381 O O . THR A 1 193 ? 6.051 3.690 2.379 1.00 94.44 193 THR A O 1
ATOM 1384 N N . THR A 1 194 ? 6.965 2.398 3.982 1.00 96.31 194 THR A N 1
ATOM 1385 C CA . THR A 1 194 ? 8.269 2.295 3.320 1.00 96.31 194 THR A CA 1
ATOM 1386 C C . THR A 1 194 ? 8.120 1.595 1.973 1.00 96.31 194 THR A C 1
ATOM 1388 O O . THR A 1 194 ? 7.698 0.445 1.890 1.00 96.31 194 THR A O 1
ATOM 1391 N N . GLN A 1 195 ? 8.492 2.296 0.909 1.00 97.38 195 GLN A N 1
ATOM 1392 C CA . GLN A 1 195 ? 8.413 1.797 -0.457 1.00 97.38 195 GLN A CA 1
ATOM 1393 C C . GLN A 1 195 ? 9.563 2.350 -1.293 1.00 97.38 195 GLN A C 1
ATOM 1395 O O . GLN A 1 195 ? 10.121 3.403 -0.982 1.00 97.38 195 GLN A O 1
ATOM 1400 N N . TYR A 1 196 ? 9.907 1.658 -2.372 1.00 98.38 196 TYR A N 1
ATOM 1401 C CA . TYR A 1 196 ? 11.047 1.994 -3.224 1.00 98.38 196 TYR A CA 1
ATOM 1402 C C . TYR A 1 196 ? 10.586 2.258 -4.650 1.00 98.38 196 TYR A C 1
ATOM 1404 O O . TYR A 1 196 ? 9.681 1.585 -5.145 1.00 98.38 196 TYR A O 1
ATOM 1412 N N . ARG A 1 197 ? 11.215 3.228 -5.323 1.00 98.38 197 ARG A N 1
ATOM 1413 C CA . ARG A 1 197 ? 10.971 3.490 -6.746 1.00 98.38 197 ARG A CA 1
ATOM 1414 C C . ARG A 1 197 ? 11.400 2.284 -7.579 1.00 98.38 197 ARG A C 1
ATOM 1416 O O . ARG A 1 197 ? 12.478 1.732 -7.352 1.00 98.38 197 ARG A O 1
ATOM 1423 N N . VAL A 1 198 ? 10.578 1.936 -8.561 1.00 98.62 198 VAL A N 1
ATOM 1424 C CA . VAL A 1 198 ? 10.840 0.887 -9.544 1.00 98.62 198 VAL A CA 1
ATOM 1425 C C . VAL A 1 198 ? 10.682 1.455 -10.952 1.00 98.62 198 VAL A C 1
ATOM 1427 O O . VAL A 1 198 ? 9.734 2.195 -11.221 1.00 98.62 198 VAL A O 1
ATOM 1430 N N . PHE A 1 199 ? 11.585 1.069 -11.850 1.00 98.56 199 PHE A N 1
ATOM 1431 C CA . PHE A 1 199 ? 11.400 1.184 -13.297 1.00 98.56 199 PHE A CA 1
ATOM 1432 C C . PHE A 1 199 ? 11.506 -0.209 -13.904 1.00 98.56 199 PHE A C 1
ATOM 1434 O O . PHE A 1 199 ? 12.429 -0.946 -13.558 1.00 98.56 199 PHE A O 1
ATOM 1441 N N . TYR A 1 200 ? 10.579 -0.605 -14.768 1.00 98.50 200 TYR A N 1
ATOM 1442 C CA . TYR A 1 200 ? 10.535 -1.969 -15.295 1.00 98.50 200 TYR A CA 1
ATOM 1443 C C . TYR A 1 200 ? 10.318 -2.009 -16.802 1.00 98.50 200 TYR A C 1
ATOM 1445 O O . TYR A 1 200 ? 9.755 -1.087 -17.384 1.00 98.50 200 TYR A O 1
ATOM 1453 N N . GLN A 1 201 ? 10.803 -3.081 -17.428 1.00 97.50 201 GLN A N 1
ATOM 1454 C CA . GLN A 1 201 ? 10.672 -3.306 -18.865 1.00 97.50 201 GLN A CA 1
ATOM 1455 C C . GLN A 1 201 ? 9.385 -4.086 -19.141 1.00 97.50 201 GLN A C 1
ATOM 1457 O O . GLN A 1 201 ? 9.247 -5.232 -18.716 1.00 97.50 201 GLN A O 1
ATOM 1462 N N . ALA A 1 202 ? 8.451 -3.513 -19.886 1.00 94.75 202 ALA A N 1
ATOM 1463 C CA . ALA A 1 202 ? 7.271 -4.231 -20.362 1.00 94.75 202 ALA A CA 1
ATOM 1464 C C . ALA A 1 202 ? 6.990 -3.817 -21.801 1.00 94.75 202 ALA A C 1
ATOM 1466 O O . ALA A 1 202 ? 7.181 -2.666 -22.147 1.00 94.75 202 ALA A O 1
ATOM 1467 N N . ASN A 1 203 ? 6.591 -4.750 -22.670 1.00 91.69 203 ASN A N 1
ATOM 1468 C CA . ASN A 1 203 ? 6.152 -4.451 -24.043 1.00 91.69 203 ASN A CA 1
ATOM 1469 C C . ASN A 1 203 ? 7.077 -3.516 -24.865 1.00 91.69 203 ASN A C 1
ATOM 1471 O O . ASN A 1 203 ? 6.605 -2.751 -25.699 1.00 91.69 203 ASN A O 1
ATOM 1475 N N . GLY A 1 204 ? 8.397 -3.573 -24.643 1.00 92.81 204 GLY A N 1
ATOM 1476 C CA . GLY A 1 204 ? 9.376 -2.736 -25.352 1.00 92.81 204 GLY A CA 1
ATOM 1477 C C . GLY A 1 204 ? 9.514 -1.294 -24.841 1.00 92.81 204 GLY A C 1
ATOM 1478 O O . GLY A 1 204 ? 10.259 -0.526 -25.441 1.00 92.81 204 GLY A O 1
ATOM 1479 N N . GLN A 1 205 ? 8.853 -0.946 -23.738 1.00 96.75 205 GLN A N 1
ATOM 1480 C CA . GLN A 1 205 ? 8.895 0.358 -23.073 1.00 96.75 205 GLN A CA 1
ATOM 1481 C C . GLN A 1 205 ? 9.446 0.239 -21.641 1.00 96.75 205 GLN A C 1
ATOM 1483 O O . GLN A 1 205 ? 9.610 -0.865 -21.108 1.00 96.75 205 GLN A O 1
ATOM 1488 N N . ILE A 1 206 ? 9.741 1.389 -21.028 1.00 98.25 206 ILE A N 1
ATOM 1489 C CA . ILE A 1 206 ? 10.058 1.504 -19.600 1.00 98.25 206 ILE A CA 1
ATOM 1490 C C . ILE A 1 206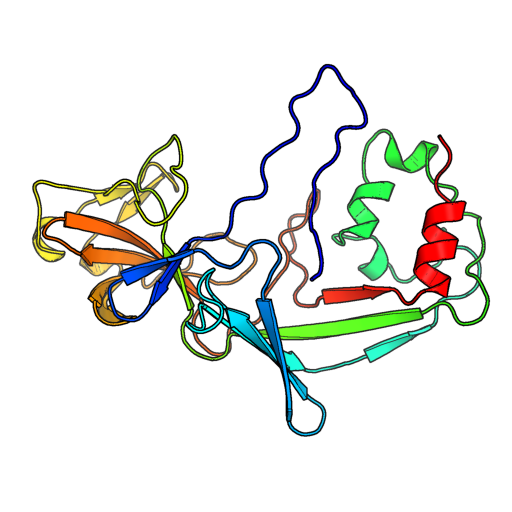 ? 8.872 2.124 -18.871 1.00 98.25 206 ILE A C 1
ATOM 1492 O O . ILE A 1 206 ? 8.471 3.245 -19.179 1.00 98.25 206 ILE A O 1
ATOM 1496 N N . ASP A 1 207 ? 8.370 1.421 -17.866 1.00 9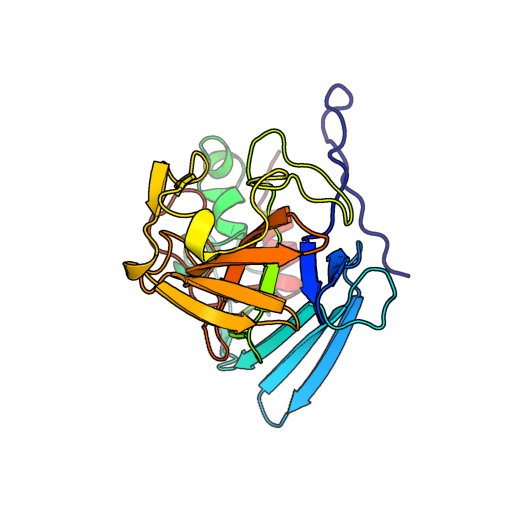7.81 207 ASP A N 1
ATOM 1497 C CA . ASP A 1 207 ? 7.237 1.818 -17.033 1.00 97.81 207 ASP A CA 1
ATOM 1498 C C . ASP A 1 207 ? 7.674 2.101 -15.587 1.00 97.81 207 ASP A C 1
ATOM 1500 O O . ASP A 1 207 ? 8.754 1.682 -15.155 1.00 97.81 207 ASP A O 1
ATOM 1504 N N . SER A 1 208 ? 6.838 2.813 -14.820 1.00 97.81 208 SER A N 1
ATOM 1505 C CA . SER A 1 208 ? 7.106 3.136 -13.412 1.00 97.81 208 SER A CA 1
ATOM 1506 C C . SER A 1 208 ? 6.264 2.302 -12.452 1.00 97.81 208 SER A C 1
ATOM 1508 O O . SER A 1 208 ? 5.093 2.006 -12.690 1.00 97.81 208 SER A O 1
ATOM 1510 N N . ALA A 1 209 ? 6.856 1.965 -11.313 1.00 98.19 209 ALA A N 1
ATOM 1511 C CA . ALA A 1 209 ? 6.184 1.322 -10.199 1.00 98.19 209 ALA A CA 1
ATOM 1512 C C . ALA A 1 209 ? 6.772 1.786 -8.856 1.00 98.19 209 ALA A C 1
ATOM 1514 O O . ALA A 1 209 ? 7.785 2.492 -8.787 1.00 98.19 209 ALA A O 1
ATOM 1515 N N . THR A 1 210 ? 6.130 1.373 -7.772 1.00 98.25 210 THR A N 1
ATOM 1516 C CA . THR A 1 210 ? 6.715 1.336 -6.433 1.00 98.25 210 THR A CA 1
ATOM 1517 C C . THR A 1 210 ? 6.629 -0.078 -5.885 1.00 98.25 210 THR A C 1
ATOM 1519 O O . THR A 1 210 ? 5.682 -0.802 -6.175 1.00 98.25 210 THR A O 1
ATOM 1522 N N . VAL A 1 211 ? 7.626 -0.495 -5.105 1.00 98.62 211 VAL A N 1
ATOM 1523 C CA . VAL A 1 211 ? 7.602 -1.788 -4.412 1.00 98.62 211 VAL A CA 1
ATOM 1524 C C . VAL A 1 211 ? 7.554 -1.585 -2.907 1.00 98.62 211 VAL A C 1
ATOM 1526 O O . VAL A 1 211 ? 8.378 -0.858 -2.344 1.00 98.62 211 VAL A O 1
ATOM 1529 N N . ILE A 1 212 ? 6.602 -2.258 -2.268 1.00 98.50 212 ILE A N 1
ATOM 1530 C CA . ILE A 1 212 ? 6.560 -2.482 -0.827 1.00 98.50 212 ILE A CA 1
ATOM 1531 C C . ILE A 1 212 ? 7.115 -3.884 -0.596 1.00 98.50 212 ILE A C 1
ATOM 1533 O O . ILE A 1 212 ? 6.622 -4.856 -1.171 1.00 98.50 212 ILE A O 1
ATOM 1537 N N . ARG A 1 213 ? 8.180 -3.990 0.200 1.00 98.31 213 ARG A N 1
ATOM 1538 C CA . ARG A 1 213 ? 8.863 -5.268 0.420 1.00 98.31 213 ARG A CA 1
ATOM 1539 C C . ARG A 1 213 ? 8.073 -6.159 1.372 1.00 98.31 213 ARG A C 1
ATOM 1541 O O . ARG A 1 213 ? 7.398 -5.660 2.275 1.00 98.31 213 ARG A O 1
ATOM 1548 N N . ASN A 1 214 ? 8.228 -7.467 1.219 1.00 98.19 214 ASN A N 1
ATOM 1549 C CA . ASN A 1 214 ? 7.715 -8.449 2.167 1.00 98.19 214 ASN A CA 1
ATOM 1550 C C . ASN A 1 214 ? 8.095 -8.096 3.619 1.00 98.19 214 ASN A C 1
ATOM 1552 O O . ASN A 1 214 ? 9.230 -7.709 3.899 1.00 98.19 214 ASN A O 1
ATOM 1556 N N . GLY A 1 215 ? 7.149 -8.256 4.540 1.00 97.44 215 GLY A N 1
ATOM 1557 C CA . GLY A 1 215 ? 7.302 -7.947 5.960 1.00 97.44 215 GLY A CA 1
ATOM 1558 C C . GLY A 1 215 ? 7.221 -6.458 6.301 1.00 97.44 215 GLY A C 1
ATOM 1559 O O . GLY A 1 215 ? 7.282 -6.109 7.478 1.00 97.44 215 GLY A O 1
ATOM 1560 N N . THR A 1 216 ? 7.066 -5.566 5.315 1.00 98.12 216 THR A N 1
ATOM 1561 C CA . THR A 1 216 ? 6.911 -4.132 5.591 1.00 98.12 216 THR A CA 1
ATOM 1562 C C . THR A 1 216 ? 5.590 -3.884 6.309 1.00 98.12 216 THR A C 1
ATOM 1564 O O . THR A 1 216 ? 4.526 -4.243 5.800 1.00 98.12 216 THR A O 1
ATOM 1567 N N . THR A 1 217 ? 5.651 -3.236 7.471 1.00 97.12 217 THR A N 1
ATOM 1568 C CA . THR A 1 217 ? 4.462 -2.747 8.173 1.00 97.12 217 THR A CA 1
ATOM 1569 C C . THR A 1 217 ? 3.823 -1.615 7.379 1.00 97.12 217 THR A C 1
ATOM 1571 O O . THR A 1 217 ? 4.478 -0.617 7.068 1.00 97.12 217 THR A O 1
ATOM 1574 N N . LEU A 1 218 ? 2.537 -1.755 7.072 1.00 94.38 218 LEU A N 1
ATOM 1575 C CA . LEU A 1 218 ? 1.753 -0.678 6.498 1.00 94.38 218 LEU A CA 1
ATOM 1576 C C . LEU A 1 218 ? 1.580 0.446 7.510 1.00 94.38 218 LEU A C 1
ATOM 1578 O O . LEU A 1 218 ? 1.252 0.221 8.677 1.00 94.38 218 LEU A O 1
ATOM 1582 N N . ALA A 1 219 ? 1.743 1.664 7.019 1.00 90.50 219 ALA A N 1
ATOM 1583 C CA . ALA A 1 219 ? 1.457 2.864 7.767 1.00 90.50 219 ALA A CA 1
ATOM 1584 C C . ALA A 1 219 ? 0.499 3.768 6.995 1.00 90.50 219 ALA A C 1
ATOM 1586 O O . ALA A 1 219 ? 0.586 3.921 5.773 1.00 90.50 219 ALA A O 1
ATOM 1587 N N . ILE A 1 220 ? -0.407 4.380 7.744 1.00 81.62 220 ILE A N 1
ATOM 1588 C CA . ILE A 1 220 ? -1.422 5.295 7.246 1.00 81.62 220 ILE A CA 1
ATOM 1589 C C . ILE A 1 220 ? -0.803 6.694 7.196 1.00 81.62 220 ILE A C 1
ATOM 1591 O O . ILE A 1 220 ? -0.264 7.189 8.191 1.00 81.62 220 ILE A O 1
ATOM 1595 N N . THR A 1 221 ? -0.850 7.318 6.017 1.00 72.31 221 THR A N 1
ATOM 1596 C CA . THR A 1 221 ? -0.471 8.724 5.845 1.00 72.31 221 THR A CA 1
ATOM 1597 C C . THR A 1 221 ? -1.564 9.601 6.441 1.00 72.31 221 THR A C 1
ATOM 1599 O O . THR A 1 221 ? -2.729 9.491 6.058 1.00 72.31 221 THR A O 1
ATOM 1602 N N . ASN A 1 222 ? -1.197 10.489 7.360 1.00 64.81 222 ASN A N 1
ATOM 1603 C CA . ASN A 1 222 ? -2.171 11.237 8.143 1.00 64.81 222 ASN A CA 1
ATOM 1604 C C . ASN A 1 222 ? -2.500 12.584 7.504 1.00 64.81 222 ASN A C 1
ATOM 1606 O O . ASN A 1 222 ? -1.619 13.389 7.206 1.00 64.81 222 ASN A O 1
ATOM 1610 N N . THR A 1 223 ? -3.789 12.875 7.354 1.00 54.38 223 THR A N 1
ATOM 1611 C CA . THR A 1 223 ? -4.249 14.220 7.007 1.00 54.38 223 THR A CA 1
ATOM 1612 C C . THR A 1 223 ? -4.069 15.123 8.233 1.00 54.38 223 THR A C 1
ATOM 1614 O O . THR A 1 223 ? -4.731 14.932 9.249 1.00 54.38 223 THR A O 1
ATOM 1617 N N . GLY A 1 224 ? -3.140 16.084 8.167 1.00 51.66 224 GLY A N 1
ATOM 1618 C CA . GLY A 1 224 ? -2.916 17.077 9.230 1.00 51.66 224 GLY A CA 1
ATOM 1619 C C . GLY A 1 224 ? -1.853 16.734 10.288 1.00 51.66 224 GLY A C 1
ATOM 1620 O O . GLY A 1 224 ? -1.665 17.521 11.211 1.00 51.66 224 GLY A O 1
ATOM 1621 N N . ASN A 1 225 ? -1.128 15.614 10.169 1.00 57.22 225 ASN A N 1
ATOM 1622 C CA . ASN A 1 225 ? 0.031 15.295 11.019 1.00 57.22 225 ASN A CA 1
ATOM 1623 C C . ASN A 1 225 ? 1.150 14.656 10.178 1.00 57.22 225 ASN A C 1
ATOM 1625 O O . ASN A 1 225 ? 0.877 13.836 9.307 1.00 57.22 225 ASN A O 1
ATOM 1629 N N . ALA A 1 226 ? 2.405 15.025 10.443 1.00 59.88 226 ALA A N 1
ATOM 1630 C CA . ALA A 1 226 ? 3.577 14.520 9.732 1.00 59.88 226 ALA A CA 1
ATOM 1631 C C . ALA A 1 226 ? 4.008 13.101 10.153 1.00 59.88 226 ALA A C 1
ATOM 1633 O O . ALA A 1 226 ? 4.760 12.469 9.415 1.00 59.88 226 ALA A O 1
ATOM 1634 N N . THR A 1 227 ? 3.556 12.587 11.304 1.00 74.06 227 THR A N 1
ATOM 1635 C CA . THR A 1 227 ? 3.944 11.251 11.791 1.00 74.06 227 THR A CA 1
ATOM 1636 C C . THR A 1 227 ? 2.919 10.197 11.362 1.00 74.06 227 THR A C 1
ATOM 1638 O O . THR A 1 227 ? 1.771 10.284 11.807 1.00 74.06 227 THR A O 1
ATOM 1641 N N . PRO A 1 228 ? 3.293 9.197 10.541 1.00 80.94 228 PRO A N 1
ATOM 1642 C CA . PRO A 1 228 ? 2.410 8.092 10.164 1.00 80.94 228 PRO A CA 1
ATOM 1643 C C . PRO A 1 228 ? 1.996 7.212 11.351 1.00 80.94 228 PRO A C 1
ATOM 1645 O O . PRO A 1 228 ? 2.789 6.990 12.267 1.00 80.94 228 PRO A O 1
ATOM 1648 N N . GLN A 1 229 ? 0.782 6.658 11.308 1.00 85.31 229 GLN A N 1
ATOM 1649 C CA . GLN A 1 229 ? 0.362 5.586 12.222 1.00 85.31 229 GLN A CA 1
ATOM 1650 C C . GLN A 1 229 ? 0.667 4.221 11.598 1.00 85.31 229 GLN A C 1
ATOM 1652 O O . GLN A 1 229 ? 0.308 3.985 10.450 1.00 85.31 229 GLN A O 1
ATOM 1657 N N . ASN A 1 230 ? 1.290 3.310 12.345 1.00 90.44 230 ASN A N 1
ATOM 1658 C CA . ASN A 1 230 ? 1.672 1.967 11.880 1.00 90.44 230 ASN A CA 1
ATOM 1659 C C . ASN A 1 230 ? 0.678 0.861 12.291 1.00 90.44 230 ASN A C 1
ATOM 1661 O O . ASN A 1 230 ? 1.017 -0.322 12.290 1.00 90.44 230 ASN A O 1
ATOM 1665 N N . PHE A 1 231 ? -0.541 1.247 12.664 1.00 91.00 231 PHE A N 1
ATOM 1666 C CA . PHE A 1 231 ? -1.637 0.346 12.996 1.00 91.00 231 PHE A CA 1
ATOM 1667 C C . PHE A 1 231 ? -2.950 0.892 12.436 1.00 91.00 231 PHE A C 1
ATOM 1669 O O . PHE A 1 231 ? -3.091 2.084 12.168 1.00 91.00 231 PHE A O 1
ATOM 1676 N N . TYR A 1 232 ? -3.924 0.003 12.286 1.00 89.81 232 TYR A N 1
ATOM 1677 C CA . TYR A 1 232 ? -5.268 0.316 11.819 1.00 89.81 232 TYR A CA 1
ATOM 1678 C C . TYR A 1 232 ? -6.250 0.229 12.980 1.00 89.81 232 TYR A C 1
ATOM 1680 O O . TYR A 1 232 ? -6.129 -0.659 13.823 1.00 89.81 232 TYR A O 1
ATOM 1688 N N . ILE A 1 233 ? -7.230 1.133 13.002 1.00 90.50 233 ILE A N 1
ATOM 1689 C CA . ILE A 1 233 ? -8.293 1.177 14.010 1.00 90.50 233 ILE A CA 1
ATOM 1690 C C . ILE A 1 233 ? -9.611 0.712 13.391 1.00 90.50 233 ILE A C 1
ATOM 1692 O O . ILE A 1 233 ? -10.037 1.234 12.362 1.00 90.50 233 ILE A O 1
ATOM 1696 N N . PHE A 1 234 ? -10.295 -0.203 14.075 1.00 90.94 234 PHE A N 1
ATOM 1697 C CA . PHE A 1 234 ? -11.644 -0.652 13.738 1.00 90.94 234 PHE A CA 1
ATOM 1698 C C . PHE A 1 234 ? -12.588 -0.381 14.906 1.00 90.94 234 PHE A C 1
ATOM 1700 O O . PHE A 1 234 ? -12.408 -0.919 15.998 1.00 90.94 234 PHE A O 1
ATOM 1707 N N . LEU A 1 235 ? -13.599 0.455 14.679 1.00 92.88 235 LEU A N 1
ATOM 1708 C CA . LEU A 1 235 ? -14.635 0.742 15.669 1.00 92.88 235 LEU A CA 1
ATOM 1709 C C . LEU A 1 235 ? -15.683 -0.371 15.680 1.00 92.88 235 LEU A C 1
ATOM 1711 O O . LEU A 1 235 ? -16.129 -0.818 14.622 1.00 92.88 235 LEU A O 1
ATOM 1715 N N . ASN A 1 236 ? -16.134 -0.776 16.867 1.00 95.31 236 ASN A N 1
ATOM 1716 C CA . ASN A 1 236 ? -17.316 -1.626 16.966 1.00 95.31 236 ASN A CA 1
ATOM 1717 C C . ASN A 1 236 ? -18.612 -0.821 16.750 1.00 95.31 236 ASN A C 1
ATOM 1719 O O . ASN A 1 236 ? -18.606 0.409 16.676 1.00 95.31 236 ASN A O 1
ATOM 1723 N N . SER A 1 237 ? -19.748 -1.513 16.661 1.00 94.75 237 SER A N 1
ATOM 1724 C CA . SER A 1 237 ? -21.042 -0.882 16.372 1.00 94.75 237 SER A CA 1
ATOM 1725 C C . SER A 1 237 ? -21.433 0.196 17.389 1.00 94.75 237 SER A C 1
ATOM 1727 O O . SER A 1 237 ? -21.869 1.269 16.983 1.00 94.75 237 SER A O 1
ATOM 1729 N N . ALA A 1 238 ? -21.240 -0.045 18.689 1.00 96.25 238 ALA A N 1
ATOM 1730 C CA . ALA A 1 238 ? -21.555 0.923 19.742 1.00 96.25 238 ALA A CA 1
ATOM 1731 C C . ALA A 1 238 ? -20.700 2.199 19.629 1.00 96.25 238 ALA A C 1
ATOM 1733 O O . ALA A 1 238 ? -21.216 3.315 19.750 1.00 96.25 238 ALA A O 1
ATOM 1734 N N . ALA A 1 239 ? -19.407 2.058 19.319 1.00 94.50 239 ALA A N 1
ATOM 1735 C CA . ALA A 1 239 ? -18.539 3.198 19.056 1.00 94.50 239 ALA A CA 1
ATOM 1736 C C . ALA A 1 239 ? -18.993 3.970 17.804 1.00 94.50 239 ALA A C 1
ATOM 1738 O O . ALA A 1 239 ? -19.187 5.181 17.871 1.00 94.50 239 ALA A O 1
ATOM 1739 N N . VAL A 1 240 ? -19.268 3.284 16.688 1.00 91.50 240 VAL A N 1
ATOM 1740 C CA . VAL A 1 240 ? -19.757 3.929 15.452 1.00 91.50 240 VAL A CA 1
ATOM 1741 C C . VAL A 1 240 ? -21.056 4.705 15.689 1.00 91.50 240 VAL A C 1
ATOM 1743 O O . VAL A 1 240 ? -21.180 5.841 15.234 1.00 91.50 240 VAL A O 1
ATOM 1746 N N . GLN A 1 241 ? -22.017 4.132 16.419 1.00 91.25 241 GLN A N 1
ATOM 1747 C CA . GLN A 1 241 ? -23.279 4.820 16.715 1.00 91.25 241 GLN A CA 1
ATOM 1748 C C . GLN A 1 241 ? -23.082 6.036 17.620 1.00 91.25 241 GLN A C 1
ATOM 1750 O O . GLN A 1 241 ? -23.728 7.059 17.402 1.00 91.25 241 GLN A O 1
ATOM 1755 N N . THR A 1 242 ? -22.164 5.956 18.588 1.00 92.44 242 THR A N 1
ATOM 1756 C CA . THR A 1 242 ? -21.806 7.115 19.417 1.00 92.44 242 THR A CA 1
ATOM 1757 C C . THR A 1 242 ? -21.241 8.240 18.546 1.00 92.44 242 THR A C 1
ATOM 1759 O O . THR A 1 242 ? -21.724 9.365 18.623 1.00 92.44 242 THR A O 1
ATOM 1762 N N . ILE A 1 243 ? -20.281 7.939 17.661 1.00 89.56 243 ILE A N 1
ATOM 1763 C CA . ILE A 1 243 ? -19.708 8.929 16.736 1.00 89.56 243 ILE A CA 1
ATOM 1764 C C . ILE A 1 243 ? -20.791 9.557 15.861 1.00 89.56 243 ILE A C 1
ATOM 1766 O O . ILE A 1 243 ? -20.850 10.776 15.736 1.00 89.56 243 ILE A O 1
ATOM 1770 N N . LYS A 1 244 ? -21.683 8.739 15.296 1.00 88.25 244 LYS A N 1
ATOM 1771 C CA . LYS A 1 244 ? -22.785 9.224 14.462 1.00 88.25 244 LYS A CA 1
ATOM 1772 C C . LYS A 1 244 ? -23.702 10.187 15.219 1.00 88.25 244 LYS A C 1
ATOM 1774 O O . LYS A 1 244 ? -24.117 11.185 14.645 1.00 88.25 244 LYS A O 1
ATOM 1779 N N . ALA A 1 245 ? -24.019 9.892 16.478 1.00 89.31 245 ALA A N 1
ATOM 1780 C CA . ALA A 1 245 ? -24.855 10.753 17.312 1.00 89.31 245 ALA A CA 1
ATOM 1781 C C . ALA A 1 245 ? -24.132 12.034 17.768 1.00 89.31 245 ALA A C 1
ATOM 1783 O O . ALA A 1 245 ? -24.787 13.039 18.033 1.00 89.31 245 ALA A O 1
ATOM 1784 N N . ALA A 1 246 ? -22.800 12.004 17.864 1.00 88.25 246 ALA A N 1
ATOM 1785 C CA . ALA A 1 246 ? -21.989 13.148 18.268 1.00 88.25 246 ALA A CA 1
ATOM 1786 C C . ALA A 1 246 ? -21.788 14.183 17.149 1.00 88.25 246 ALA A C 1
ATOM 1788 O O . ALA A 1 246 ? -21.421 15.318 17.448 1.00 88.25 246 ALA A O 1
ATOM 1789 N N . ILE A 1 247 ? -22.019 13.815 15.885 1.00 85.44 247 ILE A N 1
ATOM 1790 C CA . ILE A 1 247 ? -21.953 14.739 14.749 1.00 85.44 247 ILE A CA 1
ATOM 1791 C C . ILE A 1 247 ? -23.258 15.540 14.675 1.00 85.44 247 ILE A C 1
ATOM 1793 O O . ILE A 1 247 ? -24.339 14.976 14.506 1.00 85.44 247 ILE A O 1
ATOM 1797 N N . THR A 1 248 ? -23.151 16.860 14.776 1.00 72.38 248 THR A N 1
ATOM 1798 C CA . THR A 1 248 ? -24.255 17.815 14.653 1.00 72.38 248 THR A CA 1
ATOM 1799 C C . THR A 1 248 ? -24.092 18.594 13.354 1.00 72.38 248 THR A C 1
ATOM 1801 O O . THR A 1 248 ? -23.055 19.227 13.167 1.00 72.38 248 THR A O 1
ATOM 1804 N N . PHE A 1 249 ? -25.094 18.550 12.477 1.00 62.62 249 PHE A N 1
ATOM 1805 C CA . PHE A 1 249 ? -25.201 19.426 11.306 1.00 62.62 249 PHE A CA 1
ATOM 1806 C C . PHE A 1 249 ? -26.177 20.564 11.590 1.00 62.62 249 PHE A C 1
ATOM 1808 O O . PHE A 1 249 ? -27.191 20.291 12.276 1.00 62.62 249 PHE A O 1
#

Foldseek 3Di:
DDADAFDDPDPVDDGDDDAFFWWQAQQFIFGWAVVWQWDWDDDPQKIKIFTDGNVSPHTQWIKIWDDKDKFAFWAFQLPDDPVVQPQAPLVVQCVDPCSVVQFQRRQTFDPPWIKIKIWIFTAAKHKTFWAQDPPADGGRDHHFQWQQAQDPQVCPQDQGPVQRDGDGQVQFDFDQDNNWTKTWGPDFDPDQFTWIWIWTGHPSTIGTIIIRHGGTTDWRDGDPDSHTDSIHMDIDPSNVVSRVVRGHD

Organism: NCBI:txid1515439

Radius of gyration: 21.04 Å; chains: 1; bounding box: 50×43×57 Å

pLDDT: mean 89.54, std 12.53, range [39.22, 98.81]